Protein AF-A0A1Q8ZIG9-F1 (afdb_monomer)

Nearest PDB structures (foldseek):
  3i3l-assembly1_A  TM=3.322E-01  e=4.118E-01  Streptomyces venezuelae
  7ctq-assembly2_B  TM=2.465E-01  e=1.253E-01  Pseudomonas putida
  3oz2-assembly1_A  TM=2.526E-01  e=1.033E+00  Thermoplasma acidophilum
  6r0w-assembly1_G  TM=2.189E-01  e=8.518E+00  Thermus thermophilus HB8
  8gxu-assembly1_G  TM=1.895E-01  e=7.645E+00  Thermus thermophilus HB8

Foldseek 3Di:
DWKKKKWKKKKFWDQDDADCKAWAAEDDPQFGIWIWHDFAGRIIMIITIGTPQPDQVSVVVVCVVPVLLLQLLVCLVVVILIHDIDTAKMWIWDADPVRDTDTPDMDGDDDDDDDTDDDDDHDDDPSVVSNVSNHPDDDVLLSVLSNLLSVLSNDPQLLSSLLSLVVLLCVLQVNDQLSSQVLCCVVPVPFDWDWDDDPHDTDIHTPSRVLNVCCVPPDPPDDPVNSSVSSVVCSVVSSVSSSVSSVVSVVVVVVVVD

Secondary structure (DSSP, 8-state):
-EEEEEEEEEEEE-SS---S-EEEEEEETTEEEEEEEEEETTEEEEEEEEES-SSHHHHHHHHHHHHHHHHHHHHHHHT--EEEEEEEEEEEEEE-TTS-EEEEEEE-------------------HHHHHHHHHS---HHHHHHHHHHHHHHH-SSHHHHHHHHHHHHHHHTTS-HHHHHHHHHHH-TT--EEEEEETTEEEEEEHHHHHHHHHHSPPTT--HHHHHHHHHHHHHHHHHHHHHHHHHHHHHHHHT--

Solvent-accessible surface area (backbone atoms only — not comparable to full-atom values): 14398 Å² total; per-residue (Å²): 117,50,49,32,28,40,40,31,26,45,25,37,35,42,92,68,66,35,47,88,63,43,79,34,73,38,85,56,87,48,39,44,34,38,38,41,35,51,58,34,87,47,36,30,38,38,38,39,34,27,52,68,48,91,43,74,65,54,37,49,53,54,46,68,67,45,51,62,53,52,50,16,48,53,14,52,79,68,70,31,28,48,53,66,73,42,78,44,34,37,35,36,29,40,31,42,95,87,66,51,75,42,81,75,46,76,48,67,54,94,66,81,91,75,89,80,51,88,82,91,70,73,52,86,72,58,62,66,63,53,31,57,59,68,65,47,78,90,46,74,70,50,47,54,52,23,41,52,48,20,58,18,62,48,45,87,48,64,65,60,20,47,52,41,46,51,47,53,41,28,61,77,47,69,71,32,64,70,51,41,36,52,48,49,41,73,77,35,76,85,58,60,70,45,83,42,82,56,99,88,44,83,40,75,35,31,55,67,55,48,50,57,48,37,75,77,43,78,49,91,94,57,57,71,67,62,49,51,52,56,46,60,76,43,40,66,60,48,51,52,53,38,51,53,50,51,52,56,52,47,54,55,56,59,65,76,74,113

Radius of gyration: 22.15 Å; Cα contacts (8 Å, |Δi|>4): 409; chains: 1; bounding box: 57×33×66 Å

Structure (mmCIF, N/CA/C/O backbone):
data_AF-A0A1Q8ZIG9-F1
#
_entry.id   AF-A0A1Q8ZIG9-F1
#
loop_
_atom_site.group_PDB
_atom_site.id
_atom_site.type_symbol
_atom_site.label_atom_id
_atom_site.label_alt_id
_atom_site.label_comp_id
_atom_site.label_asym_id
_atom_site.label_entity_id
_atom_site.label_seq_id
_atom_site.pdbx_PDB_ins_code
_atom_site.Cartn_x
_atom_site.Cartn_y
_atom_site.Cartn_z
_atom_site.occupancy
_atom_site.B_iso_or_equiv
_atom_site.auth_seq_id
_atom_site.auth_comp_id
_atom_site.auth_asym_id
_atom_site.auth_atom_id
_atom_site.pdbx_PDB_model_num
ATOM 1 N N . MET A 1 1 ? 17.833 -8.406 -34.417 1.00 79.19 1 MET A N 1
ATOM 2 C CA . MET A 1 1 ? 18.110 -7.794 -33.097 1.00 79.19 1 MET A CA 1
ATOM 3 C C . MET A 1 1 ? 16.796 -7.293 -32.533 1.00 79.19 1 MET A C 1
ATOM 5 O O . MET A 1 1 ? 16.023 -6.718 -33.294 1.00 79.19 1 MET A O 1
ATOM 9 N N . LYS A 1 2 ? 16.510 -7.554 -31.257 1.00 90.50 2 LYS A N 1
ATOM 10 C CA . LYS A 1 2 ? 15.294 -7.052 -30.604 1.00 90.50 2 LYS A CA 1
ATOM 11 C C . LYS A 1 2 ? 15.617 -5.725 -29.921 1.00 90.50 2 LYS A C 1
ATOM 13 O O . LYS A 1 2 ? 16.626 -5.629 -29.233 1.00 90.50 2 LYS A O 1
ATOM 18 N N . LYS A 1 3 ? 14.790 -4.703 -30.132 1.00 93.06 3 LYS A N 1
ATOM 19 C CA . LYS A 1 3 ? 14.911 -3.414 -29.439 1.00 93.06 3 LYS A CA 1
ATOM 20 C C . LYS A 1 3 ? 14.130 -3.492 -28.127 1.00 93.06 3 LYS A C 1
ATOM 22 O O . LYS A 1 3 ? 12.955 -3.862 -28.156 1.00 93.06 3 LYS A O 1
ATOM 27 N N . GLN A 1 4 ? 14.761 -3.128 -27.019 1.00 94.94 4 GLN A N 1
ATOM 28 C CA . GLN A 1 4 ? 14.137 -3.030 -25.699 1.00 94.94 4 GLN A CA 1
ATOM 29 C C . GLN A 1 4 ? 14.433 -1.661 -25.077 1.00 94.94 4 GLN A C 1
ATOM 31 O O . GLN A 1 4 ? 15.348 -0.957 -25.507 1.00 94.94 4 GLN A O 1
ATOM 36 N N . ALA A 1 5 ? 13.646 -1.272 -24.079 1.00 95.19 5 ALA A N 1
ATOM 37 C CA . ALA A 1 5 ? 13.953 -0.156 -23.195 1.00 95.19 5 ALA A CA 1
ATOM 38 C C . ALA A 1 5 ? 14.108 -0.659 -21.764 1.00 95.19 5 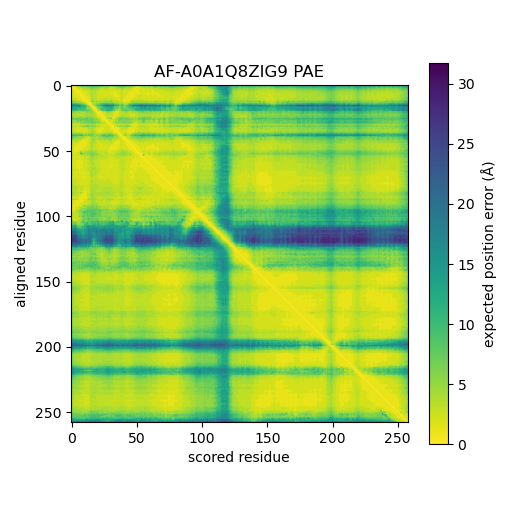ALA A C 1
ATOM 40 O O . ALA A 1 5 ? 13.272 -1.420 -21.279 1.00 95.19 5 ALA A O 1
ATOM 41 N N . HIS A 1 6 ? 15.142 -0.185 -21.082 1.00 94.56 6 HIS A N 1
ATOM 42 C CA . HIS A 1 6 ? 15.329 -0.336 -19.649 1.00 94.56 6 HIS A CA 1
ATOM 43 C C . HIS A 1 6 ? 14.977 0.984 -18.983 1.00 94.56 6 HIS A C 1
ATOM 45 O O . HIS A 1 6 ? 15.674 1.977 -19.162 1.00 94.56 6 HIS A O 1
ATOM 51 N N . VAL A 1 7 ? 13.867 1.001 -18.252 1.00 94.94 7 VAL A N 1
ATOM 52 C CA . VAL A 1 7 ? 13.409 2.181 -17.518 1.00 94.94 7 VAL A CA 1
ATOM 53 C C . VAL A 1 7 ? 13.753 1.984 -16.051 1.00 94.94 7 VAL A C 1
ATOM 55 O O . VAL A 1 7 ? 13.234 1.070 -15.409 1.00 94.94 7 VAL A O 1
ATOM 58 N N . TRP A 1 8 ? 14.634 2.825 -15.527 1.00 93.88 8 TRP A N 1
ATOM 59 C CA . TRP A 1 8 ? 15.141 2.724 -14.166 1.00 93.88 8 TRP A CA 1
ATOM 60 C C . TRP A 1 8 ? 14.441 3.706 -13.242 1.00 93.88 8 TRP A C 1
ATOM 62 O O . TRP A 1 8 ? 14.274 4.878 -13.574 1.00 93.88 8 TRP A O 1
ATOM 72 N N . TYR A 1 9 ? 14.077 3.230 -12.059 1.00 93.69 9 TYR A N 1
ATOM 73 C CA . TYR A 1 9 ? 13.497 4.023 -10.991 1.00 93.69 9 TYR A CA 1
ATOM 74 C C . TYR A 1 9 ? 14.288 3.841 -9.705 1.00 93.69 9 TYR A C 1
ATOM 76 O O . TYR A 1 9 ? 14.606 2.713 -9.340 1.00 93.69 9 TYR A O 1
ATOM 84 N N . GLN A 1 10 ? 14.497 4.922 -8.969 1.00 92.69 10 GLN A N 1
ATOM 85 C CA . GLN A 1 10 ? 14.882 4.888 -7.565 1.00 92.69 10 GLN A CA 1
ATOM 86 C C . GLN A 1 10 ? 13.612 4.966 -6.732 1.00 92.69 10 GLN A C 1
ATOM 88 O O . GLN A 1 10 ? 12.749 5.815 -6.954 1.00 92.69 10 GLN A O 1
ATOM 93 N N . VAL A 1 11 ? 13.460 4.047 -5.791 1.00 91.88 11 VAL A N 1
ATOM 94 C CA . VAL A 1 11 ? 12.267 3.928 -4.962 1.00 91.88 11 VAL A CA 1
ATOM 95 C C . VAL A 1 11 ? 12.682 4.012 -3.507 1.00 91.88 11 VAL A C 1
ATOM 97 O O . VAL A 1 11 ? 13.483 3.208 -3.042 1.00 91.88 11 VAL A O 1
ATOM 100 N N . GLU A 1 12 ? 12.127 4.976 -2.781 1.00 90.75 12 GLU A N 1
ATOM 101 C CA . GLU A 1 12 ? 12.305 5.069 -1.332 1.00 90.75 12 GLU A CA 1
ATOM 102 C C . GLU A 1 12 ? 11.786 3.794 -0.652 1.00 90.75 12 GLU A C 1
ATOM 104 O O . GLU A 1 12 ? 10.726 3.268 -1.010 1.00 90.75 12 GLU A O 1
ATOM 109 N N . LYS A 1 13 ? 12.484 3.316 0.375 1.00 89.00 13 LYS A N 1
ATOM 110 C CA . LYS A 1 13 ? 12.037 2.204 1.214 1.00 89.00 13 LYS A CA 1
ATOM 111 C C . LYS A 1 13 ? 12.378 2.417 2.687 1.00 89.00 13 LYS A C 1
ATOM 113 O O . LYS A 1 13 ? 13.325 3.114 3.034 1.00 89.00 13 LYS A O 1
ATOM 118 N N . GLY A 1 14 ? 11.605 1.788 3.566 1.00 85.62 14 GLY A N 1
ATOM 119 C CA . GLY A 1 14 ? 11.923 1.694 4.989 1.00 85.62 14 GLY A CA 1
ATOM 120 C C . GLY A 1 14 ? 13.123 0.783 5.273 1.00 85.62 14 GLY A C 1
ATOM 121 O O . GLY A 1 14 ? 13.642 0.106 4.390 1.00 85.62 14 GLY A O 1
ATOM 122 N N . GLU A 1 15 ? 13.538 0.746 6.539 1.00 77.81 15 GLU A N 1
ATOM 123 C CA . GLU A 1 15 ? 14.778 0.090 6.989 1.00 77.81 15 GLU A CA 1
ATOM 124 C C . GLU A 1 15 ? 14.799 -1.438 6.803 1.00 77.81 15 GLU A C 1
ATOM 126 O O . GLU A 1 15 ? 15.871 -2.020 6.666 1.00 77.81 15 GLU A O 1
ATOM 131 N N . ASN A 1 16 ? 13.631 -2.081 6.734 1.00 67.75 16 ASN A N 1
ATOM 132 C CA . ASN A 1 16 ? 13.469 -3.522 6.547 1.00 67.75 16 ASN A CA 1
ATOM 133 C C . ASN A 1 16 ? 12.392 -3.740 5.485 1.00 67.75 16 ASN A C 1
ATOM 135 O O . ASN A 1 16 ? 11.200 -3.652 5.789 1.00 67.75 16 ASN A O 1
ATOM 139 N N . PRO A 1 17 ? 12.809 -3.901 4.223 1.00 61.62 17 PRO A N 1
ATOM 140 C CA . PRO A 1 17 ? 13.590 -5.079 3.841 1.00 61.62 17 PRO A CA 1
ATOM 141 C C . PRO A 1 17 ? 14.847 -4.778 3.009 1.00 61.62 17 PRO A C 1
ATOM 143 O O . PRO A 1 17 ? 14.945 -3.742 2.340 1.00 61.62 17 PRO A O 1
ATOM 146 N N . ARG A 1 18 ? 15.773 -5.746 2.977 1.00 65.06 18 ARG A N 1
ATOM 147 C CA . ARG A 1 18 ? 16.804 -5.820 1.935 1.00 65.06 18 ARG A CA 1
ATOM 148 C C . ARG A 1 18 ? 16.652 -7.043 1.044 1.00 65.06 18 ARG A C 1
ATOM 150 O O . ARG A 1 18 ? 16.336 -8.122 1.544 1.00 65.06 18 ARG A O 1
ATOM 157 N N . PHE A 1 19 ? 16.904 -6.869 -0.253 1.00 69.44 19 PHE A N 1
ATOM 158 C CA . PHE A 1 19 ? 16.820 -7.908 -1.288 1.00 69.44 19 PHE A CA 1
ATOM 159 C C . PHE A 1 19 ? 18.137 -7.970 -2.058 1.00 69.4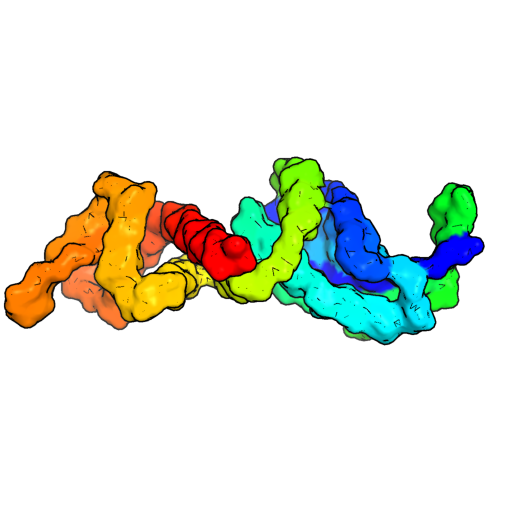4 19 PHE A C 1
ATOM 161 O O . PHE A 1 19 ? 18.638 -6.937 -2.465 1.00 69.44 19 PHE A O 1
ATOM 168 N N . SER A 1 20 ? 18.706 -9.151 -2.296 1.00 69.25 20 SER A N 1
ATOM 169 C CA . SER A 1 20 ? 19.971 -9.262 -3.043 1.00 69.25 20 SER A CA 1
ATOM 170 C C . SER A 1 20 ? 19.826 -8.764 -4.484 1.00 69.25 20 SER A C 1
ATOM 172 O O . SER A 1 20 ? 20.555 -7.888 -4.930 1.00 69.25 20 SER A O 1
ATOM 174 N N . GLN A 1 21 ? 18.859 -9.326 -5.195 1.00 81.50 21 GLN A N 1
ATOM 175 C CA . GLN A 1 21 ? 18.379 -8.925 -6.509 1.00 81.50 21 GLN A CA 1
ATOM 176 C C . GLN A 1 21 ? 17.183 -9.823 -6.799 1.00 81.50 21 GLN A C 1
ATOM 178 O O . GLN A 1 21 ? 17.217 -11.017 -6.495 1.00 81.50 21 GLN A O 1
ATOM 183 N N . MET A 1 22 ? 16.126 -9.276 -7.384 1.00 81.31 22 MET A N 1
ATOM 184 C CA . MET A 1 22 ? 14.951 -10.063 -7.734 1.00 81.31 22 MET A CA 1
ATOM 185 C C . MET A 1 22 ? 14.559 -9.808 -9.173 1.00 81.31 22 MET A C 1
ATOM 187 O O . MET A 1 22 ? 14.210 -8.686 -9.522 1.00 81.31 22 MET A O 1
ATOM 191 N N . HIS A 1 23 ? 14.617 -10.854 -9.992 1.00 85.69 23 HIS A N 1
ATOM 192 C CA . HIS A 1 23 ? 14.074 -10.856 -11.346 1.00 85.69 23 HIS A CA 1
ATOM 193 C C . HIS A 1 23 ? 12.648 -11.396 -11.292 1.00 85.69 23 HIS A C 1
ATOM 195 O O . HIS A 1 23 ? 12.391 -12.433 -10.679 1.00 85.69 23 HIS A O 1
ATOM 201 N N . ILE A 1 24 ? 11.718 -10.640 -11.863 1.00 84.88 24 ILE A N 1
ATOM 202 C CA . ILE A 1 24 ? 10.296 -10.938 -11.814 1.00 84.88 24 ILE A CA 1
ATOM 203 C C . ILE A 1 24 ? 9.764 -10.905 -13.245 1.00 84.88 24 ILE A C 1
ATOM 205 O O . ILE A 1 24 ? 9.530 -9.812 -13.775 1.00 84.88 24 ILE A O 1
ATOM 209 N N . PRO A 1 25 ? 9.535 -12.078 -13.856 1.00 84.56 25 PRO A N 1
ATOM 210 C CA . PRO A 1 25 ? 8.959 -12.147 -15.183 1.00 84.56 25 PRO A CA 1
ATOM 211 C C . PRO A 1 25 ? 7.484 -11.771 -15.159 1.00 84.56 25 PRO A C 1
ATOM 213 O O . PRO A 1 25 ? 6.667 -12.376 -14.451 1.00 84.56 25 PRO A O 1
ATOM 216 N N . ILE A 1 26 ? 7.140 -10.766 -15.960 1.00 84.25 26 ILE A N 1
ATOM 217 C CA . ILE A 1 26 ? 5.800 -10.193 -16.071 1.00 84.25 26 ILE A CA 1
ATOM 218 C C . ILE A 1 26 ? 5.411 -10.171 -17.549 1.00 84.25 26 ILE A C 1
ATOM 220 O O . ILE A 1 26 ? 6.233 -9.970 -18.413 1.00 84.25 26 ILE A O 1
ATOM 224 N N . GLN A 1 27 ? 4.150 -10.390 -17.898 1.00 83.19 27 GLN A N 1
ATOM 225 C CA . GLN A 1 27 ? 3.721 -10.228 -19.292 1.00 83.19 27 GLN A CA 1
ATOM 226 C C . GLN A 1 27 ? 2.481 -9.361 -19.314 1.00 83.19 27 GLN A C 1
ATOM 228 O O . GLN A 1 27 ? 1.354 -9.850 -19.239 1.00 83.19 27 GLN A O 1
ATOM 233 N N . ILE A 1 28 ? 2.701 -8.046 -19.312 1.00 83.44 28 ILE A N 1
ATOM 234 C CA . ILE A 1 28 ? 1.619 -7.063 -19.280 1.00 83.44 28 ILE A CA 1
ATOM 235 C C . ILE A 1 28 ? 1.859 -6.055 -20.395 1.00 83.44 28 ILE A C 1
ATOM 237 O O . ILE A 1 28 ? 2.605 -5.087 -20.244 1.00 83.44 28 ILE A O 1
ATOM 241 N N . ASN A 1 29 ? 1.187 -6.284 -21.524 1.00 87.00 29 ASN A N 1
ATOM 242 C CA . ASN A 1 29 ? 1.428 -5.567 -22.774 1.00 87.00 29 ASN A CA 1
ATOM 243 C C . ASN A 1 29 ? 2.915 -5.645 -23.155 1.00 87.00 29 ASN A C 1
ATOM 245 O O . ASN A 1 29 ? 3.445 -6.740 -23.294 1.00 87.00 29 ASN A O 1
ATOM 249 N N . SER A 1 30 ? 3.584 -4.502 -23.299 1.00 91.44 30 SER A N 1
ATOM 250 C CA . SER A 1 30 ? 5.004 -4.430 -23.647 1.00 91.44 30 SER A CA 1
ATOM 251 C C . SER A 1 30 ? 5.952 -4.554 -22.448 1.00 91.44 30 SER A C 1
ATOM 253 O O . SER A 1 30 ? 7.156 -4.576 -22.665 1.00 91.44 30 SER A O 1
ATOM 255 N N . LEU A 1 31 ? 5.461 -4.586 -21.202 1.00 91.94 31 LEU A N 1
ATOM 256 C CA . LEU A 1 31 ? 6.294 -4.761 -20.004 1.00 91.94 31 LEU A CA 1
ATOM 257 C C . LEU A 1 31 ? 6.551 -6.256 -19.767 1.00 91.94 31 LEU A C 1
ATOM 259 O O . LEU A 1 31 ? 5.605 -6.989 -19.463 1.00 91.94 31 LEU A O 1
ATOM 263 N N . GLU A 1 32 ? 7.812 -6.678 -19.896 1.00 90.69 32 GLU A N 1
ATOM 264 C CA . GLU A 1 32 ? 8.218 -8.092 -19.841 1.00 90.69 32 GLU A CA 1
ATOM 265 C C . GLU A 1 32 ? 8.911 -8.509 -18.546 1.00 90.69 32 GLU A C 1
ATOM 267 O O . GLU A 1 32 ? 8.789 -9.642 -18.097 1.00 90.69 32 GLU A O 1
ATOM 272 N N . ASP A 1 33 ? 9.652 -7.606 -17.921 1.00 91.00 33 ASP A N 1
ATOM 273 C CA . ASP A 1 33 ? 10.379 -7.951 -16.707 1.00 91.00 33 ASP A CA 1
ATOM 274 C C . ASP A 1 33 ? 10.455 -6.761 -15.772 1.00 91.00 33 ASP A C 1
ATOM 276 O O . ASP A 1 33 ? 10.492 -5.595 -16.184 1.00 91.00 33 ASP A O 1
ATOM 280 N N . ILE A 1 34 ? 10.531 -7.090 -14.487 1.00 91.38 34 ILE A N 1
ATOM 281 C CA . ILE A 1 34 ? 10.931 -6.158 -13.447 1.00 91.38 34 ILE A CA 1
ATOM 282 C C . ILE A 1 34 ? 12.113 -6.740 -12.701 1.00 91.38 34 ILE A C 1
ATOM 284 O O . ILE A 1 34 ? 12.078 -7.885 -12.256 1.00 91.38 34 ILE A O 1
ATOM 288 N N . ILE A 1 35 ? 13.149 -5.925 -12.535 1.00 89.81 35 ILE A N 1
ATOM 289 C CA . ILE A 1 35 ? 14.296 -6.256 -11.701 1.00 89.81 35 ILE A CA 1
ATOM 290 C C . ILE A 1 35 ? 14.324 -5.293 -10.526 1.00 89.81 35 ILE A C 1
ATOM 292 O O . ILE A 1 35 ? 14.349 -4.081 -10.721 1.00 89.81 35 ILE A O 1
ATOM 296 N N . LEU A 1 36 ? 14.313 -5.831 -9.313 1.00 89.38 36 LEU A N 1
ATOM 297 C CA . LEU A 1 36 ? 14.512 -5.069 -8.086 1.00 89.38 36 LEU A CA 1
ATOM 298 C C . LEU A 1 36 ? 15.949 -5.277 -7.616 1.00 89.38 36 LEU A C 1
ATOM 300 O O . LEU A 1 36 ? 16.375 -6.421 -7.452 1.00 89.38 36 LEU A O 1
ATOM 304 N N . LEU A 1 37 ? 16.675 -4.189 -7.389 1.00 86.31 37 LEU A N 1
ATOM 305 C CA . LEU A 1 37 ? 18.029 -4.190 -6.844 1.00 86.31 37 LEU A CA 1
ATOM 306 C C . LEU A 1 37 ? 18.027 -3.366 -5.560 1.00 86.31 37 LEU A C 1
ATOM 308 O O . LEU A 1 37 ? 17.585 -2.219 -5.558 1.00 86.31 37 LEU A O 1
ATOM 312 N N . ASP A 1 38 ? 18.511 -3.935 -4.463 1.00 82.00 38 ASP A N 1
ATOM 313 C CA . ASP A 1 38 ? 18.745 -3.159 -3.251 1.00 82.00 38 ASP A CA 1
ATOM 314 C C . ASP A 1 38 ? 20.162 -2.596 -3.282 1.00 82.00 38 ASP A C 1
ATOM 316 O O . ASP A 1 38 ? 21.127 -3.284 -2.948 1.00 82.00 38 ASP A O 1
ATOM 320 N N . ASP A 1 39 ? 20.281 -1.367 -3.768 1.00 70.69 39 ASP A N 1
ATOM 321 C CA . ASP A 1 39 ? 21.581 -0.743 -3.990 1.00 70.69 39 ASP A CA 1
ATOM 322 C C . ASP A 1 39 ? 22.091 -0.009 -2.739 1.00 70.69 39 ASP A C 1
ATOM 324 O O . ASP A 1 39 ? 23.290 -0.022 -2.459 1.00 70.69 39 ASP A O 1
ATOM 328 N N . GLN A 1 40 ? 21.194 0.609 -1.954 1.00 76.62 40 GLN A N 1
ATOM 329 C CA . GLN A 1 40 ? 21.572 1.532 -0.876 1.00 76.62 40 GLN A CA 1
ATOM 330 C C . GLN A 1 40 ? 20.594 1.510 0.317 1.00 76.62 40 GLN A C 1
ATOM 332 O O . GLN A 1 40 ? 19.403 1.227 0.166 1.00 76.62 40 GLN A O 1
ATOM 337 N N . PRO A 1 41 ? 21.038 1.860 1.540 1.00 82.25 41 PRO A N 1
ATOM 338 C CA . PRO A 1 41 ? 20.134 2.068 2.667 1.00 82.25 41 PRO A CA 1
ATOM 339 C C . PRO A 1 41 ? 19.036 3.091 2.335 1.00 82.25 41 PRO A C 1
ATOM 341 O O . PRO A 1 41 ? 19.314 4.192 1.878 1.00 82.25 41 PRO A O 1
ATOM 344 N N . GLY A 1 42 ? 17.776 2.729 2.582 1.00 85.94 42 GLY A N 1
ATOM 345 C CA . GLY A 1 42 ? 16.631 3.620 2.368 1.00 85.94 42 GLY A CA 1
ATOM 346 C C . GLY A 1 42 ? 16.131 3.727 0.923 1.00 85.94 42 GLY A C 1
ATOM 347 O O . GLY A 1 42 ? 15.072 4.315 0.709 1.00 85.94 42 GLY A O 1
ATOM 348 N N . PHE A 1 43 ? 16.808 3.117 -0.055 1.00 87.88 43 PHE A N 1
ATOM 349 C CA . PHE A 1 43 ? 16.383 3.130 -1.457 1.00 87.88 43 PHE A CA 1
ATOM 350 C C . PHE A 1 43 ? 16.522 1.759 -2.119 1.00 87.88 43 PHE A C 1
ATOM 352 O O . PHE A 1 43 ? 17.343 0.942 -1.733 1.00 87.88 43 PHE A O 1
ATOM 359 N N . MET A 1 44 ? 15.713 1.495 -3.136 1.00 89.94 44 MET A N 1
ATOM 360 C CA . MET A 1 44 ? 15.887 0.362 -4.043 1.00 89.94 44 MET A CA 1
ATOM 361 C C . MET A 1 44 ? 15.809 0.851 -5.486 1.00 89.94 44 MET A C 1
ATOM 363 O O . MET A 1 44 ? 15.043 1.766 -5.789 1.00 89.94 44 MET A O 1
ATOM 367 N N . LEU A 1 45 ? 16.565 0.227 -6.380 1.00 91.00 45 LEU A N 1
ATOM 368 C CA . LEU A 1 45 ? 16.426 0.433 -7.812 1.00 91.00 45 LEU A CA 1
ATOM 369 C C . LEU A 1 45 ? 15.414 -0.562 -8.374 1.00 91.00 45 LEU A C 1
ATOM 371 O O . LEU A 1 45 ? 15.415 -1.749 -8.046 1.00 91.00 45 LEU A O 1
ATOM 375 N N . LEU A 1 46 ? 14.545 -0.071 -9.244 1.00 93.12 46 LEU A N 1
ATOM 376 C CA . LEU A 1 46 ? 13.604 -0.864 -10.012 1.00 93.12 46 LEU A CA 1
ATOM 377 C C . LEU A 1 46 ? 13.898 -0.642 -11.491 1.00 93.12 46 LEU A C 1
ATOM 379 O O . LEU A 1 46 ? 13.773 0.473 -11.988 1.00 93.12 46 LEU A O 1
ATOM 383 N N . LYS A 1 47 ? 14.240 -1.710 -12.205 1.00 94.25 47 LYS A N 1
ATOM 384 C CA . LYS A 1 47 ? 14.375 -1.731 -13.663 1.00 94.25 47 LYS A CA 1
ATOM 385 C C . LYS A 1 47 ? 13.121 -2.343 -14.270 1.00 94.25 47 LYS A C 1
ATOM 387 O O . LYS A 1 47 ? 12.796 -3.485 -13.962 1.00 94.25 47 LYS A O 1
ATOM 392 N N . ALA A 1 48 ? 12.447 -1.619 -15.151 1.00 95.38 48 ALA A N 1
ATOM 393 C CA . ALA A 1 48 ? 11.371 -2.138 -15.986 1.00 95.38 48 ALA A CA 1
ATOM 394 C C . ALA A 1 48 ? 11.902 -2.407 -17.398 1.00 95.38 48 ALA A C 1
ATOM 396 O O . ALA A 1 48 ? 12.460 -1.502 -18.022 1.00 95.38 48 ALA A O 1
ATOM 397 N N . ILE A 1 49 ? 11.730 -3.629 -17.903 1.00 94.50 49 ILE A N 1
ATOM 398 C CA . ILE A 1 49 ? 12.138 -4.008 -19.262 1.00 94.50 49 ILE A CA 1
ATOM 399 C C . ILE A 1 49 ? 10.916 -3.973 -20.174 1.00 94.50 49 ILE A C 1
ATOM 401 O O . ILE A 1 49 ? 9.936 -4.685 -19.950 1.00 94.50 49 ILE A O 1
ATOM 405 N N . ILE A 1 50 ? 10.978 -3.125 -21.199 1.00 96.12 50 ILE A N 1
ATOM 406 C CA . ILE A 1 50 ? 9.889 -2.906 -22.148 1.00 96.12 50 ILE A CA 1
ATOM 407 C C . ILE A 1 50 ? 10.319 -3.356 -23.535 1.00 96.12 50 ILE A C 1
ATOM 409 O O . ILE A 1 50 ? 11.303 -2.854 -24.081 1.00 96.12 50 ILE A O 1
ATOM 413 N N . ASN A 1 51 ? 9.542 -4.252 -24.130 1.00 94.81 51 ASN A N 1
ATOM 414 C CA . ASN A 1 51 ? 9.796 -4.766 -25.464 1.00 94.81 51 ASN A CA 1
ATOM 415 C C . ASN A 1 51 ? 9.199 -3.901 -26.562 1.00 94.81 51 ASN A C 1
ATOM 417 O O . ASN A 1 51 ? 8.075 -3.410 -26.465 1.00 94.81 51 ASN A O 1
ATOM 421 N N . HIS A 1 52 ? 9.973 -3.771 -27.641 1.00 93.25 52 HIS A N 1
ATOM 422 C CA . HIS A 1 52 ? 9.596 -3.051 -28.852 1.00 93.25 52 HIS A CA 1
ATOM 423 C C . HIS A 1 52 ? 9.114 -1.606 -28.602 1.00 93.25 52 HIS A C 1
ATOM 425 O O . HIS A 1 52 ? 8.085 -1.208 -29.146 1.00 93.25 52 HIS A O 1
ATOM 431 N N . PRO A 1 53 ? 9.839 -0.787 -27.812 1.00 94.06 53 PRO A N 1
ATOM 432 C CA . PRO A 1 53 ? 9.447 0.597 -27.595 1.00 94.06 53 PRO A CA 1
ATOM 433 C C . PRO A 1 53 ? 9.641 1.418 -28.880 1.00 94.06 53 PRO A C 1
ATOM 435 O O . PRO A 1 53 ? 10.721 1.415 -29.493 1.00 94.06 53 PRO A O 1
ATOM 438 N N . GLU A 1 54 ? 8.610 2.173 -29.258 1.00 93.50 54 GLU A N 1
ATOM 439 C CA . GLU A 1 54 ? 8.673 3.130 -30.369 1.00 93.50 54 GLU A CA 1
ATOM 440 C C . GLU A 1 54 ? 9.747 4.194 -30.088 1.00 93.50 54 GLU A C 1
ATOM 442 O O . GLU A 1 54 ? 10.675 4.388 -30.879 1.00 93.50 54 GLU A O 1
ATOM 447 N N . SER A 1 55 ? 9.707 4.777 -28.887 1.00 93.75 55 SER A N 1
ATOM 448 C CA .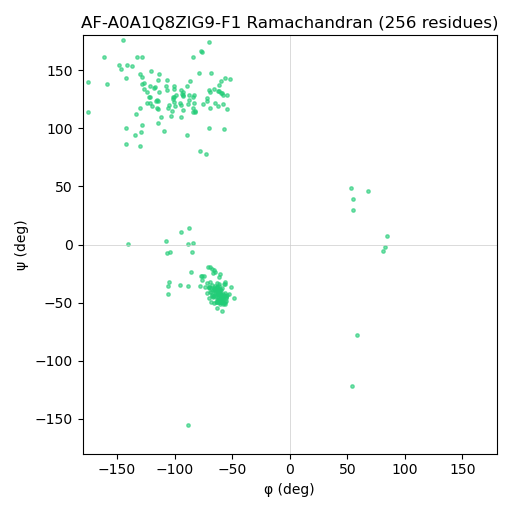 SER A 1 55 ? 10.659 5.770 -28.386 1.00 93.75 55 SER A CA 1
ATOM 449 C C . SER A 1 55 ? 10.919 5.617 -26.878 1.00 93.75 55 SER A C 1
ATOM 451 O O . SER A 1 55 ? 10.295 4.796 -26.201 1.00 93.75 55 SER A O 1
ATOM 453 N N . SER A 1 56 ? 11.836 6.429 -26.337 1.00 93.00 56 SER A N 1
ATOM 454 C CA . SER A 1 56 ? 12.080 6.512 -24.887 1.00 93.00 56 SER A CA 1
ATOM 455 C C . SER A 1 56 ? 10.856 7.019 -24.114 1.00 93.00 56 SER A C 1
ATOM 457 O O . SER A 1 56 ? 10.547 6.532 -23.031 1.00 93.00 56 SER A O 1
ATOM 459 N N . GLU A 1 57 ? 10.110 7.952 -24.701 1.00 94.38 57 GLU A N 1
ATOM 460 C CA . GLU A 1 57 ? 8.899 8.552 -24.147 1.00 94.38 57 GLU A CA 1
ATOM 461 C C . GLU A 1 57 ? 7.781 7.516 -24.063 1.00 94.38 57 GLU A C 1
ATOM 463 O O . GLU A 1 57 ? 7.111 7.416 -23.035 1.00 94.38 57 GLU A O 1
ATOM 468 N N . ALA A 1 58 ? 7.618 6.705 -25.114 1.00 94.81 58 ALA A N 1
ATOM 469 C CA . ALA A 1 58 ? 6.659 5.607 -25.129 1.00 94.81 58 ALA A CA 1
ATOM 470 C C . ALA A 1 58 ? 6.988 4.565 -24.045 1.00 94.81 58 ALA A C 1
ATOM 472 O O . ALA A 1 58 ? 6.098 4.135 -23.310 1.00 94.81 58 ALA A O 1
ATOM 473 N N . ALA A 1 59 ? 8.271 4.217 -23.885 1.00 95.31 59 ALA A N 1
ATOM 474 C CA . ALA A 1 59 ? 8.725 3.332 -22.813 1.00 95.31 59 ALA A CA 1
ATOM 475 C C . ALA A 1 59 ? 8.412 3.913 -21.421 1.00 95.31 59 ALA A C 1
ATOM 477 O O . ALA A 1 59 ? 7.792 3.242 -20.596 1.00 95.31 59 ALA A O 1
ATOM 478 N N . CYS A 1 60 ? 8.744 5.182 -21.173 1.00 94.94 60 CYS A N 1
ATOM 479 C CA . CYS A 1 60 ? 8.391 5.868 -19.928 1.00 94.9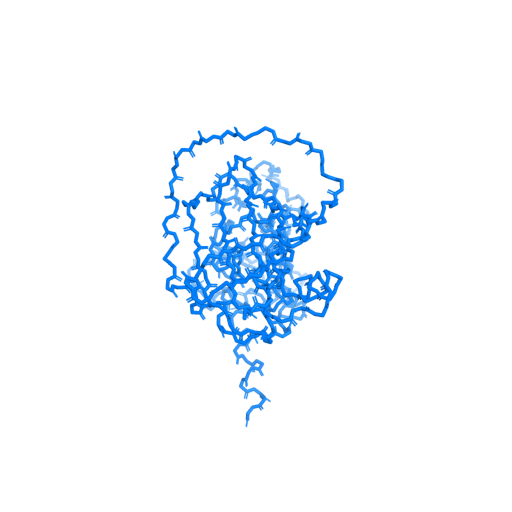4 60 CYS A CA 1
ATOM 480 C C . CYS A 1 60 ? 6.888 5.875 -19.660 1.00 94.94 60 CYS A C 1
ATOM 482 O O . CYS A 1 60 ? 6.470 5.642 -18.529 1.00 94.94 60 CYS A O 1
ATOM 484 N N . ALA A 1 61 ? 6.065 6.143 -20.676 1.00 95.69 61 ALA A N 1
ATOM 485 C CA . ALA A 1 61 ? 4.614 6.173 -20.529 1.00 95.69 61 ALA A CA 1
ATOM 486 C C . ALA A 1 61 ? 4.064 4.802 -20.105 1.00 95.69 61 ALA A C 1
ATOM 488 O O . ALA A 1 61 ? 3.226 4.720 -19.204 1.00 95.69 61 ALA A O 1
ATOM 489 N N . ILE A 1 62 ? 4.576 3.721 -20.702 1.00 95.12 62 ILE A N 1
ATOM 490 C CA . ILE A 1 62 ? 4.229 2.346 -20.324 1.00 95.12 62 ILE A CA 1
ATOM 491 C C . ILE A 1 62 ? 4.692 2.054 -18.892 1.00 95.12 62 ILE A C 1
ATOM 493 O O . ILE A 1 62 ? 3.889 1.599 -18.079 1.00 95.12 62 ILE A O 1
ATOM 497 N N . ALA A 1 63 ? 5.945 2.350 -18.544 1.00 95.38 63 ALA A N 1
ATOM 498 C CA . ALA A 1 63 ? 6.460 2.104 -17.198 1.00 95.38 63 ALA A CA 1
ATOM 499 C C . ALA A 1 63 ? 5.675 2.894 -16.133 1.00 95.38 63 ALA A C 1
ATOM 501 O O . ALA A 1 63 ? 5.151 2.305 -15.186 1.00 95.38 63 ALA A O 1
ATOM 502 N N . ASN A 1 64 ? 5.478 4.200 -16.329 1.00 95.00 64 ASN A N 1
ATOM 503 C CA . ASN A 1 64 ? 4.736 5.069 -15.408 1.00 95.00 64 ASN A CA 1
ATOM 504 C C . ASN A 1 64 ? 3.279 4.632 -15.212 1.00 95.00 64 ASN A C 1
ATOM 506 O O . ASN A 1 64 ? 2.695 4.899 -14.162 1.00 95.00 64 ASN A O 1
ATOM 510 N N . LYS A 1 65 ? 2.694 3.935 -16.192 1.00 94.25 65 LYS A N 1
ATOM 511 C CA . LYS A 1 65 ? 1.356 3.353 -16.072 1.00 94.25 65 LYS A CA 1
ATOM 512 C C . LYS A 1 65 ? 1.310 2.172 -15.097 1.00 94.25 65 LYS A C 1
ATOM 514 O O . LYS A 1 65 ? 0.314 2.025 -14.396 1.00 94.25 65 LYS A O 1
ATOM 519 N N . TYR A 1 66 ? 2.344 1.329 -15.054 1.00 93.69 66 TYR A N 1
ATOM 520 C CA . TYR A 1 66 ? 2.308 0.056 -14.319 1.00 93.69 66 TYR A CA 1
ATOM 521 C C . TYR A 1 66 ? 3.101 0.064 -13.010 1.00 93.69 66 TYR A C 1
ATOM 523 O O . TYR A 1 66 ? 2.658 -0.541 -12.030 1.00 93.69 66 TYR A O 1
ATOM 531 N N . ILE A 1 67 ? 4.239 0.761 -12.958 1.00 93.94 67 ILE A N 1
ATOM 532 C CA . ILE A 1 67 ? 5.134 0.761 -11.793 1.00 93.94 67 ILE A CA 1
ATOM 533 C C . ILE A 1 67 ? 4.432 1.162 -10.491 1.00 93.94 67 ILE A C 1
ATOM 535 O O . ILE A 1 67 ? 4.598 0.437 -9.507 1.00 93.94 67 ILE A O 1
ATOM 539 N N . PRO A 1 68 ? 3.587 2.212 -10.438 1.00 94.50 68 PRO A N 1
ATOM 540 C CA . PRO A 1 68 ? 2.869 2.542 -9.211 1.00 94.50 68 PRO A CA 1
ATOM 541 C C . PRO A 1 68 ? 2.055 1.365 -8.662 1.00 94.50 68 PRO A C 1
ATOM 543 O O . PRO A 1 68 ? 2.145 1.070 -7.471 1.00 94.50 68 PRO A O 1
ATOM 546 N N . SER A 1 69 ? 1.327 0.652 -9.525 1.00 93.81 69 SER A N 1
ATOM 547 C CA . SER A 1 69 ? 0.493 -0.486 -9.130 1.00 93.81 69 SER A CA 1
ATOM 548 C C . SER A 1 69 ? 1.306 -1.706 -8.702 1.00 93.81 69 SER A C 1
ATOM 550 O O . SER A 1 69 ? 0.928 -2.400 -7.758 1.00 93.81 69 SER A O 1
ATOM 552 N N . ILE A 1 70 ? 2.449 -1.960 -9.346 1.00 92.50 70 ILE A N 1
ATOM 553 C CA . ILE A 1 70 ? 3.395 -2.997 -8.910 1.00 92.50 70 ILE A CA 1
ATOM 554 C C . ILE A 1 70 ? 3.928 -2.686 -7.512 1.00 92.50 70 ILE A C 1
ATOM 556 O O . ILE A 1 70 ? 3.864 -3.542 -6.632 1.00 92.50 70 ILE A O 1
ATOM 560 N N . LEU A 1 71 ? 4.379 -1.454 -7.274 1.00 93.88 71 LEU A N 1
ATOM 561 C CA . LEU A 1 71 ? 4.886 -1.036 -5.968 1.00 93.88 71 LEU A CA 1
ATOM 562 C C . LEU A 1 71 ? 3.801 -1.094 -4.883 1.00 93.88 71 LEU A C 1
ATOM 564 O O . LEU A 1 71 ? 4.088 -1.498 -3.760 1.00 93.88 71 LEU A O 1
ATOM 568 N N . ASN A 1 72 ? 2.549 -0.756 -5.214 1.00 94.94 72 ASN A N 1
ATOM 569 C CA . ASN A 1 72 ? 1.411 -0.905 -4.300 1.00 94.94 72 ASN A CA 1
ATOM 570 C C . ASN A 1 72 ? 1.205 -2.368 -3.889 1.00 94.94 72 ASN A C 1
ATOM 572 O O . ASN A 1 72 ? 1.045 -2.656 -2.704 1.00 94.94 72 ASN A O 1
ATOM 576 N N . LYS A 1 73 ? 1.233 -3.293 -4.856 1.00 92.88 73 LYS A N 1
ATOM 577 C CA . LYS A 1 73 ? 1.106 -4.730 -4.589 1.00 92.88 73 LYS A CA 1
ATOM 578 C C . LYS A 1 73 ? 2.267 -5.240 -3.731 1.00 92.88 73 LYS A C 1
ATOM 580 O O . LYS A 1 73 ? 2.023 -5.891 -2.720 1.00 92.88 73 LYS A O 1
ATOM 585 N N . ILE A 1 74 ? 3.510 -4.918 -4.095 1.00 90.88 74 ILE A N 1
ATOM 586 C CA . ILE A 1 74 ? 4.697 -5.326 -3.328 1.00 90.88 74 ILE A CA 1
ATOM 587 C C . ILE A 1 74 ? 4.582 -4.836 -1.876 1.00 90.88 74 ILE A C 1
ATOM 589 O O . ILE A 1 74 ? 4.723 -5.633 -0.951 1.00 90.88 74 ILE A O 1
ATOM 593 N N . ALA A 1 75 ? 4.258 -3.556 -1.674 1.00 92.69 75 ALA A N 1
ATOM 594 C CA . ALA A 1 75 ? 4.089 -2.975 -0.344 1.00 92.69 75 ALA A CA 1
ATOM 595 C C . ALA A 1 75 ? 3.004 -3.689 0.474 1.00 92.69 75 ALA A C 1
ATOM 597 O O . ALA A 1 75 ? 3.225 -4.018 1.634 1.00 92.69 75 ALA A O 1
ATOM 598 N N . TYR A 1 76 ? 1.847 -3.961 -0.134 1.00 94.81 76 TYR A N 1
ATOM 599 C CA . TYR A 1 76 ? 0.709 -4.592 0.533 1.00 94.81 76 TYR A CA 1
ATOM 600 C C . TYR A 1 76 ? 0.983 -6.038 0.968 1.00 94.81 76 TYR A C 1
ATOM 602 O O . TYR A 1 76 ? 0.729 -6.415 2.112 1.00 94.81 76 TYR A O 1
ATOM 610 N N . PHE A 1 77 ? 1.491 -6.871 0.061 1.00 90.44 77 PHE A N 1
ATOM 611 C CA . PHE A 1 77 ? 1.625 -8.303 0.331 1.00 90.44 77 PHE A CA 1
ATOM 612 C C . PHE A 1 77 ? 2.799 -8.641 1.245 1.00 90.44 77 PHE A C 1
ATOM 614 O O . PHE A 1 77 ? 2.727 -9.636 1.962 1.00 90.44 77 PHE A O 1
ATOM 621 N N . TYR A 1 78 ? 3.843 -7.813 1.241 1.00 89.00 78 TYR A N 1
ATOM 622 C CA . TYR A 1 78 ? 5.046 -8.024 2.044 1.00 89.00 78 TYR A CA 1
ATOM 623 C C . TYR A 1 78 ? 5.170 -7.056 3.227 1.00 89.00 78 TYR A C 1
ATOM 625 O O . TYR A 1 78 ? 6.170 -7.106 3.932 1.00 89.00 78 TYR A O 1
ATOM 633 N N . ASP A 1 79 ? 4.181 -6.181 3.441 1.00 92.06 79 ASP A N 1
ATOM 634 C CA . ASP A 1 79 ? 4.174 -5.157 4.498 1.00 92.06 79 ASP A CA 1
ATOM 635 C C . ASP A 1 79 ? 5.405 -4.240 4.465 1.00 92.06 79 ASP A C 1
ATOM 637 O O . ASP A 1 79 ? 5.965 -3.840 5.488 1.00 92.06 79 ASP A O 1
ATOM 641 N N . LEU A 1 80 ? 5.820 -3.888 3.246 1.00 90.38 80 LEU A N 1
ATOM 642 C CA . LEU A 1 80 ? 7.020 -3.098 2.999 1.00 90.38 80 LEU A CA 1
ATOM 643 C C . LEU A 1 80 ? 6.674 -1.622 2.907 1.00 90.38 80 LEU A C 1
ATOM 645 O O . LEU A 1 80 ? 5.825 -1.206 2.116 1.00 90.38 80 LEU A O 1
ATOM 649 N N . ARG A 1 81 ? 7.406 -0.810 3.667 1.00 92.69 81 ARG A N 1
ATOM 650 C CA . ARG A 1 81 ? 7.310 0.650 3.626 1.00 92.69 81 ARG A CA 1
ATOM 651 C C . ARG A 1 81 ? 7.946 1.184 2.345 1.00 92.69 81 ARG A C 1
ATOM 653 O O . ARG A 1 81 ? 9.078 1.643 2.378 1.00 92.69 81 ARG A O 1
ATOM 660 N N . ILE A 1 82 ? 7.249 1.082 1.219 1.00 92.31 82 ILE A N 1
ATOM 661 C CA . ILE A 1 82 ? 7.724 1.572 -0.081 1.00 92.31 82 ILE A CA 1
ATOM 662 C C . ILE A 1 82 ? 7.216 2.996 -0.293 1.00 92.31 82 ILE A C 1
ATOM 664 O O . ILE A 1 82 ? 6.010 3.217 -0.421 1.00 92.31 82 ILE A O 1
ATOM 668 N N . GLY A 1 83 ? 8.141 3.948 -0.362 1.00 91.69 83 GLY A N 1
ATOM 669 C CA . GLY A 1 83 ? 7.871 5.356 -0.609 1.00 91.69 83 GLY A CA 1
ATOM 670 C 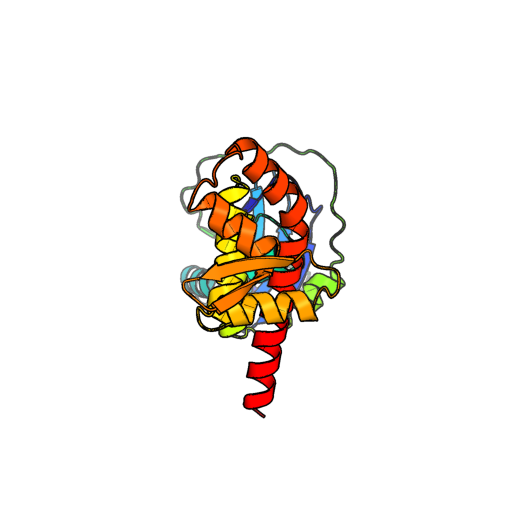C . GLY A 1 83 ? 7.833 5.723 -2.082 1.00 91.69 83 GLY A C 1
ATOM 671 O O . GLY A 1 83 ? 7.491 4.889 -2.917 1.00 91.69 83 GLY A O 1
ATOM 672 N N . LYS A 1 84 ? 8.088 6.987 -2.422 1.00 90.88 84 LYS A N 1
ATOM 673 C CA . LYS A 1 84 ? 7.910 7.456 -3.805 1.00 90.88 84 LYS A CA 1
ATOM 674 C C . LYS A 1 84 ? 8.942 6.818 -4.738 1.00 90.88 84 LYS A C 1
ATOM 676 O O . LYS A 1 84 ? 10.066 6.536 -4.340 1.00 90.88 84 LYS A O 1
ATOM 681 N N . SER A 1 85 ? 8.536 6.598 -5.987 1.00 93.50 85 SER A N 1
ATOM 682 C CA . SER A 1 85 ? 9.431 6.205 -7.075 1.00 93.50 85 SER A CA 1
ATOM 683 C C . SER A 1 85 ? 9.767 7.417 -7.933 1.00 93.50 85 SER A C 1
ATOM 685 O O . SER A 1 85 ? 8.858 8.148 -8.330 1.00 93.50 85 SER A O 1
ATOM 687 N N . GLN A 1 86 ? 11.039 7.590 -8.255 1.00 93.56 86 GLN A N 1
ATOM 688 C CA . GLN A 1 86 ? 11.560 8.643 -9.115 1.00 93.56 86 GLN A CA 1
ATOM 689 C C . GLN A 1 86 ? 12.215 7.996 -10.335 1.00 93.56 86 GLN A C 1
ATOM 691 O O . GLN A 1 86 ? 12.916 7.001 -10.193 1.00 93.56 86 GLN A O 1
ATOM 696 N N . LEU A 1 87 ? 11.935 8.511 -11.533 1.00 92.94 87 LEU A N 1
ATOM 697 C CA . LEU A 1 87 ? 12.557 8.027 -12.767 1.00 92.94 87 LEU A CA 1
ATOM 698 C C . LEU A 1 87 ? 14.024 8.476 -12.797 1.00 92.94 87 LEU A C 1
ATOM 700 O O . LEU A 1 87 ? 14.280 9.673 -12.695 1.00 92.94 87 LEU A O 1
ATOM 704 N N . CYS A 1 88 ? 14.952 7.538 -12.986 1.00 90.25 88 CYS A N 1
ATOM 705 C CA . CYS A 1 88 ? 16.394 7.797 -12.965 1.00 90.25 88 CYS A CA 1
ATOM 706 C C . CYS A 1 88 ? 17.040 7.789 -14.341 1.00 90.25 88 CYS A C 1
ATOM 708 O O . CYS A 1 88 ? 17.889 8.627 -14.616 1.00 90.25 88 CYS A O 1
ATOM 710 N N . SER A 1 89 ? 16.670 6.839 -15.197 1.00 91.62 89 SER A N 1
ATOM 711 C CA . SER A 1 89 ? 17.215 6.738 -16.550 1.00 91.62 89 SER A CA 1
ATOM 712 C C . SER A 1 89 ? 16.336 5.892 -17.457 1.00 91.62 89 SER A C 1
ATOM 714 O O . SER A 1 89 ? 15.474 5.125 -17.013 1.00 91.62 89 SER A O 1
ATOM 716 N N . VAL A 1 90 ? 16.540 6.075 -18.758 1.00 93.31 90 VAL A N 1
ATOM 717 C CA . VAL A 1 90 ? 15.919 5.276 -19.809 1.00 93.31 90 VAL A CA 1
ATOM 718 C C . VAL A 1 90 ? 16.990 4.893 -20.812 1.00 93.31 90 VAL A C 1
ATOM 720 O O . VAL A 1 90 ? 17.483 5.750 -21.547 1.00 93.31 90 VAL A O 1
ATOM 723 N N . ASP A 1 91 ? 17.303 3.606 -20.878 1.00 91.94 91 ASP A N 1
ATOM 724 C CA . ASP A 1 91 ? 18.259 3.069 -21.840 1.00 91.94 91 ASP A CA 1
ATOM 725 C C . ASP A 1 91 ? 17.510 2.335 -22.944 1.00 91.94 91 ASP A C 1
ATOM 727 O O . ASP A 1 91 ? 16.809 1.357 -22.692 1.00 91.94 91 ASP A O 1
ATOM 731 N N . ILE A 1 92 ? 17.664 2.775 -24.189 1.00 92.69 92 ILE A N 1
ATOM 732 C CA . ILE A 1 92 ? 17.246 1.982 -25.342 1.00 92.69 92 ILE A CA 1
ATOM 733 C C . ILE A 1 92 ? 18.378 1.019 -25.665 1.00 92.69 92 ILE A C 1
ATOM 735 O O . ILE A 1 92 ? 19.470 1.444 -26.042 1.00 92.69 92 ILE A O 1
ATOM 739 N N . VAL A 1 93 ? 18.105 -0.276 -25.568 1.00 92.06 93 VAL A N 1
ATOM 740 C CA . VAL A 1 93 ? 19.080 -1.330 -25.836 1.00 92.06 93 VAL A CA 1
ATOM 741 C C . VAL A 1 93 ? 18.686 -2.143 -27.063 1.00 92.06 93 VAL A C 1
ATOM 743 O O . VAL A 1 93 ? 17.511 -2.355 -27.369 1.00 92.06 93 VAL A O 1
ATOM 746 N N . SER A 1 94 ? 19.696 -2.604 -27.790 1.00 90.25 94 SER A N 1
ATOM 747 C CA . SER A 1 94 ? 19.548 -3.608 -28.834 1.00 90.25 94 SER A CA 1
ATOM 748 C C . SER A 1 94 ? 20.094 -4.928 -28.322 1.00 90.25 94 SER A C 1
ATOM 750 O O . SER A 1 94 ? 21.285 -5.025 -28.025 1.00 90.25 94 SER A O 1
ATOM 752 N N . VAL A 1 95 ? 19.229 -5.931 -28.229 1.00 89.75 95 VAL A N 1
ATOM 753 C CA . VAL A 1 95 ? 19.583 -7.274 -27.773 1.00 89.75 95 VAL A CA 1
ATOM 754 C C . VAL A 1 95 ? 19.872 -8.151 -28.984 1.00 89.75 95 VAL A C 1
ATOM 756 O O . VAL A 1 95 ? 19.053 -8.300 -29.909 1.00 89.75 95 VAL A O 1
ATOM 759 N N . ARG A 1 96 ? 21.090 -8.688 -29.011 1.00 90.00 96 ARG A N 1
ATOM 760 C CA . ARG A 1 96 ? 21.566 -9.636 -30.020 1.00 90.00 96 ARG A CA 1
ATOM 761 C C . ARG A 1 96 ? 21.014 -11.038 -29.752 1.00 90.00 96 ARG A C 1
ATOM 763 O O . ARG A 1 96 ? 20.459 -11.319 -28.696 1.00 90.00 96 ARG A O 1
ATOM 770 N N . SER A 1 97 ? 21.137 -11.928 -30.735 1.00 86.56 97 SER A N 1
ATOM 771 C CA . SER A 1 97 ? 20.687 -13.324 -30.613 1.00 86.56 97 SER A CA 1
ATOM 772 C C . SER A 1 97 ? 21.474 -14.131 -29.577 1.00 86.56 97 SER A C 1
ATOM 774 O O . SER A 1 97 ? 20.962 -15.128 -29.087 1.00 86.56 97 SER A O 1
ATOM 776 N N . ASP A 1 98 ? 22.692 -13.701 -29.243 1.00 87.31 98 ASP A N 1
ATOM 777 C CA . ASP A 1 98 ? 23.549 -14.274 -28.197 1.00 87.31 98 ASP A CA 1
ATOM 778 C C . ASP A 1 98 ? 23.234 -13.728 -26.788 1.00 87.31 98 ASP A C 1
ATOM 780 O O . ASP A 1 98 ? 23.906 -14.089 -25.825 1.00 87.31 98 ASP A O 1
ATOM 784 N N . GLY A 1 99 ? 22.230 -12.851 -26.660 1.00 84.88 99 GLY A N 1
ATOM 785 C CA . GLY A 1 99 ? 21.849 -12.210 -25.401 1.00 84.88 99 GLY A CA 1
ATOM 786 C C . GLY A 1 99 ? 22.686 -10.984 -25.029 1.00 84.88 99 GLY A C 1
ATOM 787 O O . GLY A 1 99 ? 22.382 -10.342 -24.028 1.00 84.88 99 GLY A O 1
ATOM 788 N N . GLN A 1 100 ? 23.700 -10.607 -25.817 1.00 84.50 100 GLN A N 1
ATOM 789 C CA . GLN A 1 100 ? 24.465 -9.392 -25.542 1.00 84.50 100 GLN A CA 1
ATOM 790 C C . GLN A 1 100 ? 23.624 -8.140 -25.804 1.00 84.50 100 G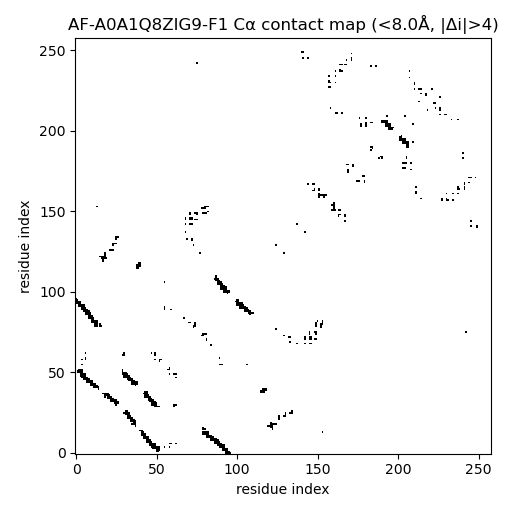LN A C 1
ATOM 792 O O . GLN A 1 100 ? 23.000 -7.981 -26.861 1.00 84.50 100 GLN A O 1
ATOM 797 N N . GLU A 1 101 ? 23.663 -7.217 -24.848 1.00 89.00 101 GLU A N 1
ATOM 798 C CA . GLU A 1 101 ? 22.997 -5.924 -24.931 1.00 89.00 101 GLU A CA 1
ATOM 799 C C . GLU A 1 101 ? 23.968 -4.859 -25.452 1.00 89.00 101 GLU A C 1
ATOM 801 O O . GLU A 1 101 ? 25.096 -4.726 -24.977 1.00 89.00 101 GLU A O 1
ATOM 806 N N . LYS A 1 102 ? 23.524 -4.064 -26.428 1.00 86.81 102 LYS A N 1
ATOM 807 C CA . LYS A 1 102 ? 24.210 -2.836 -26.844 1.00 86.81 102 LYS A CA 1
ATOM 808 C C . LYS A 1 102 ? 23.317 -1.643 -26.534 1.00 86.81 102 LYS A C 1
ATOM 810 O O . LYS A 1 102 ? 22.244 -1.523 -27.128 1.00 86.81 102 LYS A O 1
ATOM 815 N N . ILE A 1 103 ? 23.775 -0.751 -25.658 1.00 87.12 103 ILE A N 1
ATOM 816 C CA . ILE A 1 103 ? 23.104 0.528 -25.400 1.00 87.12 103 ILE A CA 1
ATOM 817 C C . ILE A 1 103 ? 23.163 1.365 -26.683 1.00 87.12 103 ILE A C 1
ATOM 819 O O . ILE A 1 103 ? 24.235 1.598 -27.242 1.00 87.12 103 ILE A O 1
ATOM 823 N N . LEU A 1 104 ? 21.995 1.753 -27.190 1.00 82.81 104 LEU A N 1
ATOM 824 C CA . LEU A 1 104 ? 21.845 2.595 -28.377 1.00 82.81 104 LEU A CA 1
ATOM 825 C C . LEU A 1 104 ? 21.688 4.067 -28.006 1.00 82.81 104 LEU A C 1
ATOM 827 O O . LEU A 1 104 ? 22.123 4.935 -28.756 1.00 82.81 104 LEU A O 1
ATOM 831 N N . ASN A 1 105 ? 21.014 4.335 -26.890 1.00 82.62 105 ASN A N 1
ATOM 832 C CA . ASN A 1 105 ? 20.733 5.675 -26.403 1.00 82.62 105 ASN A CA 1
ATOM 833 C C . ASN A 1 105 ? 20.445 5.613 -24.899 1.00 82.62 105 ASN A C 1
ATOM 835 O O . ASN A 1 105 ? 19.702 4.728 -24.474 1.00 82.62 105 ASN A O 1
ATOM 839 N N . THR A 1 106 ? 20.974 6.564 -24.137 1.00 85.56 106 THR A N 1
ATOM 840 C CA . THR A 1 106 ? 20.704 6.729 -22.706 1.00 85.56 106 THR A CA 1
ATOM 841 C C . THR A 1 106 ? 20.153 8.123 -22.480 1.00 85.56 106 THR A C 1
ATOM 843 O O . THR A 1 106 ? 20.759 9.121 -22.869 1.00 85.56 106 THR A O 1
ATOM 846 N N . ARG A 1 107 ? 18.997 8.193 -21.825 1.00 82.06 107 ARG A N 1
ATOM 847 C CA . ARG A 1 107 ? 18.415 9.442 -21.347 1.00 82.06 107 ARG A CA 1
ATOM 848 C C . ARG A 1 107 ? 18.449 9.447 -19.828 1.00 82.06 107 ARG A C 1
ATOM 850 O O . ARG A 1 107 ? 17.668 8.739 -19.198 1.00 82.06 107 ARG A O 1
ATOM 857 N N . ASN A 1 108 ? 19.300 10.294 -19.265 1.00 78.62 108 ASN A N 1
ATOM 858 C CA . ASN A 1 108 ? 19.334 10.563 -17.834 1.00 78.62 108 ASN A CA 1
ATOM 859 C C . ASN A 1 108 ? 18.469 11.800 -17.554 1.00 78.62 108 ASN A C 1
ATOM 861 O O . ASN A 1 108 ? 18.842 12.897 -17.977 1.00 78.62 108 ASN A O 1
ATOM 865 N N . PRO A 1 109 ? 17.299 11.689 -16.901 1.00 65.56 109 PRO A N 1
ATOM 866 C CA . PRO A 1 109 ? 16.798 12.805 -16.115 1.00 65.56 109 PRO A CA 1
ATOM 867 C C . PRO A 1 109 ? 17.905 13.252 -15.152 1.00 65.56 109 PRO A C 1
ATOM 869 O O . PRO A 1 109 ? 18.683 12.439 -14.667 1.00 65.56 109 PRO A O 1
ATOM 872 N N . THR A 1 110 ? 18.017 14.556 -14.930 1.00 53.34 110 THR A N 1
ATOM 873 C CA . THR A 1 110 ? 18.930 15.140 -13.943 1.00 53.34 110 THR A CA 1
ATOM 874 C C . THR A 1 110 ? 18.616 14.548 -12.570 1.00 53.34 110 THR A C 1
ATOM 876 O O . THR A 1 110 ? 17.645 14.959 -11.938 1.00 53.34 110 THR A O 1
ATOM 879 N N . VAL A 1 111 ? 19.392 13.554 -12.149 1.00 54.81 111 VAL A N 1
ATOM 880 C CA . VAL A 1 111 ? 19.372 13.004 -10.793 1.00 54.81 111 VAL A CA 1
ATOM 881 C C . VAL A 1 111 ? 20.645 13.491 -10.114 1.00 54.81 111 VAL A C 1
ATOM 883 O O . VAL A 1 111 ? 21.714 13.459 -10.721 1.00 54.81 111 VAL A O 1
ATOM 886 N N . GLU A 1 112 ? 20.515 14.004 -8.894 1.00 52.03 112 GLU A N 1
ATOM 887 C CA . GLU A 1 112 ? 21.655 14.363 -8.052 1.00 52.03 112 GLU A CA 1
ATOM 888 C C . GLU A 1 112 ? 22.425 13.089 -7.673 1.00 52.03 112 GLU A C 1
ATOM 890 O O . GLU A 1 112 ? 21.821 12.077 -7.312 1.00 52.03 112 GLU A O 1
ATOM 895 N N . ASP A 1 113 ? 23.753 13.124 -7.800 1.00 43.56 113 ASP A N 1
ATOM 896 C CA . ASP A 1 113 ? 24.623 11.988 -7.495 1.00 43.56 113 ASP A CA 1
ATOM 897 C C . ASP A 1 113 ? 24.433 11.534 -6.037 1.00 43.56 113 ASP A C 1
ATOM 899 O O . ASP A 1 113 ? 24.666 12.291 -5.092 1.00 43.56 113 ASP A O 1
ATOM 903 N N . HIS A 1 114 ? 24.035 10.275 -5.844 1.00 43.41 114 HIS A N 1
ATOM 904 C CA . HIS A 1 114 ? 23.943 9.644 -4.529 1.00 43.41 114 HIS A CA 1
ATOM 905 C C . HIS A 1 114 ? 24.958 8.499 -4.416 1.00 43.41 114 HIS A C 1
ATOM 907 O O . HIS A 1 114 ? 24.886 7.508 -5.146 1.00 43.41 114 HIS A O 1
ATOM 913 N N . GLU A 1 115 ? 25.909 8.639 -3.487 1.00 34.59 115 GLU A N 1
ATOM 914 C CA . GLU A 1 115 ? 26.952 7.648 -3.199 1.00 34.59 115 GLU A CA 1
ATOM 915 C C . GLU A 1 115 ? 26.376 6.313 -2.696 1.00 34.59 115 GLU A C 1
ATOM 917 O O . GLU A 1 115 ? 25.571 6.261 -1.766 1.00 34.59 115 GLU A O 1
ATOM 922 N N . SER A 1 116 ? 26.842 5.208 -3.282 1.00 33.88 116 SER A N 1
ATOM 923 C CA . SER A 1 116 ? 26.412 3.849 -2.941 1.00 33.88 116 SER A CA 1
ATOM 924 C C . SER A 1 116 ? 27.141 3.271 -1.728 1.00 33.88 116 SER A C 1
ATOM 926 O O . SER A 1 116 ? 28.370 3.200 -1.719 1.00 33.88 116 SER A O 1
ATOM 928 N N . ILE A 1 117 ? 26.393 2.754 -0.746 1.00 29.03 117 ILE A N 1
ATOM 929 C CA . ILE A 1 117 ? 26.925 2.002 0.404 1.00 29.03 117 ILE A CA 1
ATOM 930 C C . ILE A 1 117 ? 26.306 0.597 0.432 1.00 29.03 117 ILE A C 1
ATOM 932 O O . ILE A 1 117 ? 25.095 0.439 0.571 1.00 29.03 117 ILE A O 1
ATOM 936 N N . ARG A 1 118 ? 27.149 -0.443 0.387 1.00 29.58 118 ARG A N 1
ATOM 937 C CA . ARG A 1 118 ? 26.753 -1.857 0.530 1.00 29.58 118 ARG A CA 1
ATOM 938 C C . ARG A 1 118 ? 26.728 -2.294 1.992 1.00 29.58 118 ARG A C 1
ATOM 940 O O . ARG A 1 118 ? 27.767 -2.279 2.642 1.00 29.58 118 ARG A O 1
ATOM 947 N N . ILE A 1 119 ? 25.597 -2.812 2.481 1.00 30.88 119 ILE A N 1
ATOM 948 C CA . ILE A 1 119 ? 25.534 -3.588 3.735 1.00 30.88 119 ILE A CA 1
ATOM 949 C C . ILE A 1 119 ? 24.518 -4.739 3.576 1.00 30.88 119 ILE A C 1
ATOM 951 O O . ILE A 1 119 ? 23.457 -4.578 2.972 1.00 30.88 119 ILE A O 1
ATOM 955 N N . VAL A 1 120 ? 24.809 -5.899 4.169 1.00 30.52 120 VAL A N 1
ATOM 956 C CA . VAL A 1 120 ? 24.043 -7.155 4.062 1.00 30.52 120 VAL A CA 1
ATOM 957 C C . VAL A 1 120 ? 23.115 -7.355 5.268 1.00 30.52 120 VAL A C 1
ATOM 959 O O . VAL A 1 120 ? 23.573 -7.254 6.399 1.00 30.52 120 VAL A O 1
ATOM 962 N N . ASN A 1 121 ? 21.827 -7.631 5.016 1.00 34.88 121 ASN A N 1
ATOM 963 C CA . ASN A 1 121 ? 20.952 -8.501 5.828 1.00 34.88 121 ASN A CA 1
ATOM 964 C C . ASN A 1 121 ? 19.583 -8.646 5.145 1.00 34.88 121 ASN A C 1
ATOM 966 O O . ASN A 1 121 ? 18.865 -7.664 5.004 1.00 34.88 121 ASN A O 1
ATOM 970 N N . VAL A 1 122 ? 19.251 -9.857 4.688 1.00 46.00 122 VAL A N 1
ATOM 971 C CA . VAL A 1 122 ? 18.232 -10.126 3.656 1.00 46.00 122 VAL A CA 1
ATOM 972 C C . VAL A 1 122 ? 16.913 -10.599 4.267 1.00 46.00 122 VAL A C 1
ATOM 974 O O . VAL A 1 122 ? 16.879 -11.602 4.976 1.00 46.00 122 VAL A O 1
ATOM 977 N N . LEU A 1 123 ? 15.809 -9.935 3.918 1.00 52.88 123 LEU A N 1
ATOM 978 C CA . LEU A 1 123 ? 14.469 -10.509 4.058 1.00 52.88 123 LEU A CA 1
ATOM 979 C C . LEU A 1 123 ? 14.235 -11.393 2.829 1.00 52.88 123 LEU A C 1
ATOM 981 O O . LEU A 1 123 ? 14.209 -10.904 1.699 1.00 52.88 123 LEU A O 1
ATOM 985 N N . THR A 1 124 ? 14.113 -12.707 3.026 1.00 62.19 124 THR A N 1
ATOM 986 C CA . THR A 1 124 ? 13.982 -13.671 1.925 1.00 62.19 124 THR A CA 1
ATOM 987 C C . THR A 1 124 ? 12.557 -13.649 1.373 1.00 62.19 124 THR A C 1
ATOM 989 O O . THR A 1 124 ? 11.712 -14.480 1.705 1.00 62.19 124 THR A O 1
ATOM 992 N N . VAL A 1 125 ? 12.252 -12.671 0.523 1.00 67.50 125 VAL A N 1
ATOM 993 C CA . VAL A 1 125 ? 11.038 -12.733 -0.293 1.00 67.50 125 VAL A CA 1
ATOM 994 C C . VAL A 1 125 ? 11.226 -13.834 -1.330 1.00 67.50 125 VAL A C 1
ATOM 996 O O . VAL A 1 125 ? 12.134 -13.771 -2.151 1.00 67.50 125 VAL A O 1
ATOM 999 N N . SER A 1 126 ? 10.378 -14.864 -1.270 1.00 77.81 126 SER A N 1
ATOM 1000 C CA . SER A 1 126 ? 10.353 -15.928 -2.278 1.00 77.81 126 SER A CA 1
ATOM 1001 C C . SER A 1 126 ? 9.996 -15.324 -3.646 1.00 77.81 126 SER A C 1
ATOM 1003 O O . SER A 1 126 ? 8.892 -14.775 -3.777 1.00 77.81 126 SER A O 1
ATOM 1005 N N . PRO A 1 127 ? 10.881 -15.433 -4.658 1.00 73.62 127 PRO A N 1
ATOM 1006 C CA . PRO A 1 127 ? 10.620 -14.923 -6.004 1.00 73.62 127 PRO A CA 1
ATOM 1007 C C . PRO A 1 127 ? 9.344 -15.502 -6.625 1.00 73.62 127 PRO A C 1
ATOM 1009 O O . PRO A 1 127 ? 8.607 -14.785 -7.301 1.00 73.62 127 PRO A O 1
ATOM 1012 N N . ASP A 1 128 ? 9.023 -16.765 -6.331 1.00 81.00 128 ASP A N 1
ATOM 1013 C CA . ASP A 1 128 ? 7.839 -17.449 -6.866 1.00 81.00 128 ASP A CA 1
ATOM 1014 C C . ASP A 1 128 ? 6.537 -16.821 -6.369 1.00 81.00 128 ASP A C 1
ATOM 1016 O O . ASP A 1 128 ? 5.619 -16.568 -7.153 1.00 81.00 128 ASP A O 1
ATOM 1020 N N . LYS A 1 129 ? 6.466 -16.505 -5.068 1.00 81.12 129 LYS A N 1
ATOM 1021 C CA . LYS A 1 129 ? 5.293 -15.845 -4.478 1.00 81.12 129 LYS A CA 1
ATOM 1022 C C . LYS A 1 129 ? 5.083 -14.458 -5.077 1.00 81.12 129 LYS A C 1
ATOM 1024 O O . LYS A 1 129 ? 3.950 -14.108 -5.407 1.00 81.12 129 LYS A O 1
ATOM 1029 N N . LEU A 1 130 ? 6.161 -13.691 -5.256 1.00 79.56 130 LEU A N 1
ATOM 1030 C CA . LEU A 1 130 ? 6.062 -12.348 -5.823 1.00 79.56 130 LEU A CA 1
ATOM 1031 C C . LEU A 1 130 ? 5.674 -12.400 -7.304 1.00 79.56 130 LEU A C 1
ATOM 1033 O O . LEU A 1 130 ? 4.823 -11.634 -7.753 1.00 79.56 130 LEU A O 1
ATOM 1037 N N . THR A 1 131 ? 6.252 -13.341 -8.048 1.00 81.50 131 THR A N 1
ATOM 1038 C CA . THR A 1 131 ? 5.927 -13.568 -9.457 1.00 81.50 131 THR A CA 1
ATOM 1039 C C . THR A 1 131 ? 4.455 -13.938 -9.625 1.00 81.50 131 THR A C 1
ATOM 1041 O O . THR A 1 131 ? 3.763 -13.338 -10.446 1.00 81.50 131 THR A O 1
ATOM 1044 N N . ALA A 1 132 ? 3.937 -14.873 -8.822 1.00 85.50 132 ALA A N 1
ATOM 1045 C CA . ALA A 1 132 ? 2.525 -15.261 -8.859 1.00 85.50 132 ALA A CA 1
ATOM 1046 C C . ALA A 1 132 ? 1.592 -14.063 -8.606 1.00 85.50 132 ALA A C 1
ATOM 1048 O O . ALA A 1 132 ? 0.607 -13.861 -9.313 1.00 85.50 132 ALA A O 1
ATOM 1049 N N . LEU A 1 133 ? 1.949 -13.225 -7.639 1.00 83.25 133 LEU A N 1
ATOM 1050 C CA . LEU A 1 133 ? 1.216 -12.032 -7.226 1.00 83.25 133 LEU A CA 1
ATOM 1051 C C . LEU A 1 133 ? 1.222 -10.914 -8.280 1.00 83.25 133 LEU A C 1
ATOM 1053 O O . LEU A 1 133 ? 0.196 -10.264 -8.522 1.00 83.25 133 LEU A O 1
ATOM 1057 N N . LEU A 1 134 ? 2.357 -10.684 -8.942 1.00 82.62 134 LEU A N 1
ATOM 1058 C CA . LEU A 1 134 ? 2.453 -9.684 -10.007 1.00 82.62 134 LEU A CA 1
ATOM 1059 C C . LEU A 1 134 ? 1.774 -10.147 -11.299 1.00 82.62 134 LEU A C 1
ATOM 1061 O O . LEU A 1 134 ? 1.226 -9.305 -12.009 1.00 82.62 134 LEU A O 1
ATOM 1065 N N . LYS A 1 135 ? 1.690 -11.463 -11.535 1.00 83.44 135 LYS A N 1
ATOM 1066 C CA . LYS A 1 135 ? 0.894 -12.059 -12.620 1.00 83.44 135 LYS A CA 1
ATOM 1067 C C . LYS A 1 135 ? -0.619 -11.964 -12.403 1.00 83.44 135 LYS A C 1
ATOM 1069 O O . LYS A 1 135 ? -1.368 -12.074 -13.371 1.00 83.44 135 LYS A O 1
ATOM 1074 N N . MET A 1 136 ? -1.095 -11.739 -11.173 1.00 79.75 136 MET A N 1
ATOM 1075 C CA . MET A 1 136 ? -2.528 -11.527 -10.941 1.00 79.75 136 MET A CA 1
ATOM 1076 C C . MET A 1 136 ? -3.011 -10.280 -11.699 1.00 79.75 136 MET A C 1
ATOM 1078 O O . MET A 1 136 ? -2.341 -9.239 -11.643 1.00 79.75 136 MET A O 1
ATOM 1082 N N . PRO A 1 137 ? -4.188 -10.327 -12.348 1.00 80.44 137 PRO A N 1
ATOM 1083 C CA . PRO A 1 137 ? -4.694 -9.210 -13.135 1.00 80.44 137 PRO A CA 1
ATOM 1084 C C . PRO A 1 137 ? -4.790 -7.928 -12.300 1.00 80.44 137 PRO A C 1
ATOM 1086 O O . PRO A 1 137 ? -5.123 -7.947 -11.110 1.00 80.44 137 PRO A O 1
ATOM 1089 N N . PHE A 1 138 ? -4.491 -6.787 -12.923 1.00 78.94 138 PHE A N 1
ATOM 1090 C CA . PHE A 1 138 ? -4.662 -5.488 -12.280 1.00 78.94 138 PHE A CA 1
ATOM 1091 C C . PHE A 1 138 ? -6.151 -5.179 -12.123 1.00 78.94 138 PHE A C 1
ATOM 1093 O O . PHE A 1 138 ? -6.825 -4.752 -13.056 1.00 78.94 138 PHE A O 1
ATOM 1100 N N . HIS A 1 139 ? -6.670 -5.388 -10.917 1.00 81.69 139 HIS A N 1
ATOM 1101 C CA . HIS A 1 139 ? -8.035 -5.023 -10.573 1.00 81.69 139 HIS A CA 1
ATOM 1102 C C . HIS A 1 139 ? -8.073 -3.575 -10.067 1.00 81.69 139 HIS A C 1
ATOM 1104 O O . HIS A 1 139 ? -7.445 -3.262 -9.055 1.00 81.69 139 HIS A O 1
ATOM 1110 N N . ARG A 1 140 ? -8.838 -2.691 -10.726 1.00 84.81 140 ARG A N 1
ATOM 1111 C CA . ARG A 1 140 ? -8.905 -1.247 -10.398 1.00 84.81 140 ARG A CA 1
ATOM 1112 C C . ARG A 1 140 ? -9.215 -0.980 -8.921 1.00 84.81 140 ARG A C 1
ATOM 1114 O O . ARG A 1 140 ? -8.602 -0.115 -8.296 1.00 84.81 140 ARG A O 1
ATOM 1121 N N . LEU A 1 141 ? -10.156 -1.736 -8.351 1.00 86.50 141 LEU A N 1
ATOM 1122 C CA . LEU A 1 141 ? -10.498 -1.606 -6.933 1.00 86.50 141 LEU A CA 1
ATOM 1123 C C . LEU A 1 141 ? -9.372 -2.124 -6.029 1.00 86.50 141 LEU A C 1
ATOM 1125 O O . LEU A 1 141 ? -9.127 -1.543 -4.978 1.00 86.50 141 LEU A O 1
ATOM 1129 N N . GLY A 1 142 ? -8.684 -3.192 -6.447 1.00 89.88 142 GLY A N 1
ATOM 1130 C CA . GLY A 1 142 ? -7.552 -3.737 -5.701 1.00 89.88 142 GLY A CA 1
ATOM 1131 C C . GLY A 1 142 ? -6.415 -2.728 -5.629 1.00 89.88 142 GLY A C 1
ATOM 1132 O O . GLY A 1 142 ? -5.976 -2.388 -4.539 1.00 89.88 142 GLY A O 1
ATOM 1133 N N . ASP A 1 143 ? -6.033 -2.151 -6.770 1.00 92.06 143 ASP A N 1
ATOM 1134 C CA . ASP A 1 143 ? -4.980 -1.133 -6.833 1.00 92.06 143 ASP A CA 1
ATOM 1135 C C . ASP A 1 143 ? -5.290 0.098 -5.968 1.00 92.06 143 ASP A C 1
ATOM 1137 O O . ASP A 1 143 ? -4.409 0.617 -5.286 1.00 92.06 143 ASP A O 1
ATOM 1141 N N . THR A 1 144 ? -6.561 0.514 -5.916 1.00 95.81 144 THR A N 1
ATOM 1142 C CA . THR A 1 144 ? -6.994 1.621 -5.051 1.00 95.81 144 THR A CA 1
ATOM 1143 C C . THR A 1 144 ? -6.709 1.323 -3.577 1.00 95.81 144 THR A C 1
ATOM 1145 O O . THR A 1 144 ? -6.103 2.146 -2.891 1.00 95.81 144 THR A O 1
ATOM 1148 N N . TYR A 1 145 ? -7.099 0.144 -3.086 1.00 97.31 145 TYR A N 1
ATOM 1149 C CA . TYR A 1 145 ? -6.875 -0.225 -1.687 1.00 97.31 145 TYR A CA 1
ATOM 1150 C C . TYR A 1 145 ? -5.410 -0.549 -1.383 1.00 97.31 145 TYR A C 1
ATOM 1152 O O . TYR A 1 145 ? -4.918 -0.163 -0.326 1.00 97.31 145 TYR A O 1
ATOM 1160 N N . TYR A 1 146 ? -4.682 -1.181 -2.307 1.00 96.56 146 TYR A N 1
ATOM 1161 C CA . TYR A 1 146 ? -3.245 -1.423 -2.152 1.00 96.56 146 TYR A CA 1
ATOM 1162 C C . TYR A 1 146 ? -2.464 -0.109 -2.067 1.00 96.56 146 TYR A C 1
ATOM 1164 O O . TYR A 1 146 ? -1.574 0.025 -1.229 1.00 96.56 146 TYR A O 1
ATOM 1172 N N . LYS A 1 147 ? -2.837 0.896 -2.871 1.00 97.19 147 LYS A N 1
ATOM 1173 C CA . LYS A 1 147 ? -2.276 2.249 -2.786 1.00 97.19 147 LYS A CA 1
ATOM 1174 C C . LYS A 1 147 ? -2.529 2.881 -1.419 1.00 97.19 147 LYS A C 1
ATOM 1176 O O . LYS A 1 147 ? -1.602 3.406 -0.814 1.00 97.19 147 LYS A O 1
ATOM 1181 N N . GLN A 1 148 ? -3.771 2.846 -0.935 1.00 98.19 148 GLN A N 1
ATOM 1182 C CA . GLN A 1 148 ? -4.120 3.411 0.373 1.00 98.19 148 GLN A CA 1
ATOM 1183 C C . GLN A 1 148 ? -3.372 2.711 1.509 1.00 98.19 148 GLN A C 1
ATOM 1185 O O . GLN A 1 148 ? -2.843 3.376 2.395 1.00 98.19 148 GLN A O 1
ATOM 1190 N N . TYR A 1 149 ? -3.280 1.382 1.449 1.00 98.38 149 TYR A N 1
ATOM 1191 C CA . TYR A 1 149 ? -2.539 0.593 2.423 1.00 98.38 149 TYR A CA 1
ATOM 1192 C C . TYR A 1 149 ? -1.051 0.956 2.435 1.00 98.38 149 TYR A C 1
ATOM 1194 O O . TYR A 1 149 ? -0.500 1.231 3.496 1.00 98.38 149 TYR A O 1
ATOM 1202 N N . ARG A 1 150 ? -0.417 1.040 1.256 1.00 97.19 150 ARG A N 1
ATOM 1203 C CA . ARG A 1 150 ? 0.979 1.481 1.114 1.00 97.19 150 ARG A CA 1
ATOM 1204 C C . ARG A 1 150 ? 1.207 2.856 1.741 1.00 97.19 150 ARG A C 1
ATOM 1206 O O . ARG A 1 150 ? 2.174 3.026 2.475 1.00 97.19 150 ARG A O 1
ATOM 1213 N N . ILE A 1 151 ? 0.313 3.814 1.480 1.00 96.88 151 ILE A N 1
ATOM 1214 C CA . ILE A 1 151 ? 0.379 5.156 2.078 1.00 96.88 151 ILE A CA 1
ATOM 1215 C C . ILE A 1 151 ? 0.300 5.071 3.605 1.00 96.88 151 ILE A C 1
ATOM 1217 O O . ILE A 1 151 ? 1.082 5.733 4.282 1.00 96.88 151 ILE A O 1
ATOM 1221 N N . ALA A 1 152 ? -0.604 4.246 4.142 1.00 97.62 152 ALA A N 1
ATOM 1222 C CA . ALA A 1 152 ? -0.751 4.072 5.582 1.00 97.62 152 ALA A CA 1
ATOM 1223 C C . ALA A 1 152 ? 0.561 3.588 6.213 1.00 97.62 152 ALA A C 1
ATOM 1225 O O . ALA A 1 152 ? 1.123 4.283 7.058 1.00 97.62 152 ALA A O 1
ATOM 1226 N N . ILE A 1 153 ? 1.094 2.452 5.749 1.00 95.88 153 ILE A N 1
ATOM 1227 C CA . ILE A 1 153 ? 2.283 1.826 6.351 1.00 95.88 153 ILE A CA 1
ATOM 1228 C C . ILE A 1 153 ? 3.573 2.620 6.129 1.00 95.88 153 ILE A C 1
ATOM 1230 O O . ILE A 1 153 ? 4.538 2.416 6.862 1.00 95.88 153 ILE A O 1
ATOM 1234 N N . GLN A 1 154 ? 3.617 3.521 5.140 1.00 94.38 154 GLN A N 1
ATOM 1235 C CA . GLN A 1 154 ? 4.756 4.417 4.924 1.00 94.38 154 GLN A CA 1
ATOM 1236 C C . GLN A 1 154 ? 4.901 5.451 6.057 1.00 94.38 154 GLN A C 1
ATOM 1238 O O . GLN A 1 154 ? 5.990 5.995 6.251 1.00 94.38 154 GLN A O 1
ATOM 1243 N N . SER A 1 155 ? 3.836 5.720 6.820 1.00 93.88 155 SER A N 1
ATOM 1244 C CA . SER A 1 155 ? 3.890 6.647 7.949 1.00 93.88 155 SER A CA 1
ATOM 1245 C C . SER A 1 155 ? 4.914 6.199 8.998 1.00 93.88 155 SER A C 1
ATOM 1247 O O . SER A 1 155 ? 4.916 5.054 9.449 1.00 93.88 155 SER A O 1
ATOM 1249 N N . LYS A 1 156 ? 5.789 7.126 9.410 1.00 92.00 156 LYS A N 1
ATOM 1250 C CA . LYS A 1 156 ? 6.709 6.917 10.542 1.00 92.00 156 LYS A CA 1
ATOM 1251 C C . LYS A 1 156 ? 5.998 7.066 11.890 1.00 92.00 156 LYS A C 1
ATOM 1253 O O . LYS A 1 156 ? 6.426 6.459 12.864 1.00 92.00 156 LYS A O 1
ATOM 1258 N N . ASP A 1 157 ? 4.927 7.856 11.930 1.00 95.88 157 ASP A N 1
ATOM 1259 C CA . ASP A 1 157 ? 4.083 8.028 13.109 1.00 95.88 157 ASP A CA 1
ATOM 1260 C C . ASP A 1 157 ? 3.056 6.890 13.190 1.00 95.88 157 ASP A C 1
ATOM 1262 O O . ASP A 1 157 ? 2.248 6.696 12.272 1.00 95.88 157 ASP A O 1
ATOM 1266 N N . VAL A 1 158 ? 3.100 6.157 14.305 1.00 96.50 158 VAL A N 1
ATOM 1267 C CA . VAL A 1 158 ? 2.215 5.028 14.611 1.00 96.50 158 VAL A CA 1
ATOM 1268 C C . VAL A 1 158 ? 0.753 5.452 14.718 1.00 96.50 158 VAL A C 1
ATOM 1270 O O . VAL A 1 158 ? -0.125 4.694 14.309 1.00 96.50 158 VAL A O 1
ATOM 1273 N N . ILE A 1 159 ? 0.474 6.668 15.202 1.00 97.50 159 ILE A N 1
ATOM 1274 C CA . ILE A 1 159 ? -0.889 7.194 15.303 1.00 97.50 159 ILE A CA 1
ATOM 1275 C C . ILE A 1 159 ? -1.447 7.449 13.907 1.00 97.50 159 ILE A C 1
ATOM 1277 O O . ILE A 1 159 ? -2.544 6.991 13.585 1.00 97.50 159 ILE A O 1
ATOM 1281 N N . ALA A 1 160 ? -0.689 8.140 13.055 1.00 97.94 160 ALA A N 1
ATOM 1282 C CA . ALA A 1 160 ? -1.102 8.395 11.680 1.00 97.94 160 ALA A CA 1
ATOM 1283 C C . ALA A 1 160 ? -1.296 7.090 10.889 1.00 97.94 160 ALA A C 1
ATOM 1285 O O . ALA A 1 160 ? -2.315 6.934 10.214 1.00 97.94 160 ALA A O 1
ATOM 1286 N N . GLU A 1 161 ? -0.380 6.124 11.024 1.00 97.88 161 GLU A N 1
ATOM 1287 C CA . GLU A 1 161 ? -0.512 4.805 10.399 1.00 97.88 161 GLU A CA 1
ATOM 1288 C C . GLU A 1 161 ? -1.818 4.116 10.827 1.00 97.88 161 GLU A C 1
ATOM 1290 O O . GLU A 1 161 ? -2.618 3.688 9.990 1.00 97.88 161 GLU A O 1
ATOM 1295 N N . TYR A 1 162 ? -2.067 4.073 12.137 1.00 98.56 162 TYR A N 1
ATOM 1296 C CA . TYR A 1 162 ? -3.265 3.486 12.719 1.00 98.56 162 TYR A CA 1
ATOM 1297 C C . TYR A 1 162 ? -4.548 4.139 12.193 1.00 98.56 162 TYR A C 1
ATOM 1299 O O . TYR A 1 162 ? -5.490 3.455 11.782 1.00 98.56 162 TYR A O 1
ATOM 1307 N N . MET A 1 163 ? -4.580 5.473 12.164 1.00 98.44 163 MET A N 1
ATOM 1308 C CA . MET A 1 163 ? -5.729 6.241 11.689 1.00 98.44 163 MET A CA 1
ATOM 1309 C C . MET A 1 163 ? -5.993 6.011 10.198 1.00 98.44 163 MET A C 1
ATOM 1311 O O . MET A 1 163 ? -7.155 5.879 9.805 1.00 98.44 163 MET A O 1
ATOM 1315 N N . PHE A 1 164 ? -4.949 5.902 9.370 1.00 98.50 164 PHE A N 1
ATOM 1316 C CA . PHE A 1 164 ? -5.106 5.578 7.953 1.00 98.50 164 PHE A CA 1
ATOM 1317 C C . PHE A 1 164 ? -5.631 4.157 7.735 1.00 98.50 164 PHE A C 1
ATOM 1319 O O . PHE A 1 164 ? -6.578 3.982 6.968 1.00 98.50 164 PHE A O 1
ATOM 1326 N N . LEU A 1 165 ? -5.093 3.156 8.439 1.00 98.62 165 LEU A N 1
ATOM 1327 C CA . LEU A 1 165 ? -5.587 1.775 8.360 1.00 98.62 165 LEU A CA 1
ATOM 1328 C C . LEU A 1 165 ? -7.062 1.683 8.772 1.00 98.62 165 LEU A C 1
ATOM 1330 O O . LEU A 1 165 ? -7.884 1.098 8.065 1.00 98.62 165 LEU A O 1
ATOM 1334 N N . TYR A 1 166 ? -7.431 2.339 9.872 1.00 98.62 166 TYR A N 1
ATOM 1335 C CA . TYR A 1 166 ? -8.817 2.375 10.327 1.00 98.62 166 TYR A CA 1
ATOM 1336 C C . TYR A 1 166 ? -9.740 3.115 9.339 1.00 98.62 166 TYR A C 1
ATOM 1338 O O . TYR A 1 166 ? -10.885 2.712 9.127 1.00 98.62 166 TYR A O 1
ATOM 1346 N N . SER A 1 167 ? -9.248 4.170 8.682 1.00 98.44 167 SER A N 1
ATOM 1347 C CA . SER A 1 167 ? -9.979 4.874 7.620 1.00 98.44 167 SER A CA 1
ATOM 1348 C C . SER A 1 167 ? -10.282 3.962 6.422 1.00 98.44 167 SER A C 1
ATOM 1350 O O . SER A 1 167 ? -11.405 3.962 5.915 1.00 98.44 167 SER A O 1
ATOM 1352 N N . ILE A 1 168 ? -9.337 3.098 6.026 1.00 98.44 168 ILE A N 1
ATOM 1353 C CA . ILE A 1 168 ? -9.564 2.090 4.975 1.00 98.44 168 ILE A CA 1
ATOM 1354 C C . ILE A 1 168 ? -10.705 1.141 5.371 1.00 98.44 168 ILE A C 1
ATOM 1356 O O . ILE A 1 168 ? -11.587 0.859 4.553 1.00 98.44 168 ILE A O 1
ATOM 1360 N N . LEU A 1 169 ? -10.739 0.682 6.630 1.00 98.62 169 LEU A N 1
ATOM 1361 C CA . LEU A 1 169 ? -11.847 -0.135 7.136 1.00 98.62 169 LEU A CA 1
ATOM 1362 C C . LEU A 1 169 ? -13.182 0.612 7.024 1.00 98.62 169 LEU A C 1
ATOM 1364 O O . LEU A 1 169 ? -14.143 0.069 6.476 1.00 98.62 169 LEU A O 1
ATOM 1368 N N . LEU A 1 170 ? -13.253 1.864 7.484 1.00 98.38 170 LEU A N 1
ATOM 1369 C CA . LEU A 1 170 ? -14.466 2.679 7.364 1.00 98.38 170 LEU A CA 1
ATOM 1370 C C . LEU A 1 170 ? -14.939 2.777 5.909 1.00 98.38 170 LEU A C 1
ATOM 1372 O O . LEU A 1 170 ? -16.097 2.453 5.637 1.00 98.38 170 LEU A O 1
ATOM 1376 N N . GLN A 1 171 ? -14.044 3.089 4.969 1.00 97.94 171 GLN A N 1
ATOM 1377 C CA . GLN A 1 171 ? -14.376 3.178 3.547 1.00 97.94 171 GLN A CA 1
ATOM 1378 C C . GLN A 1 171 ? -14.942 1.855 3.000 1.00 97.94 171 GLN A C 1
ATOM 1380 O O . GLN A 1 171 ? -15.945 1.847 2.282 1.00 97.94 171 GLN A O 1
ATOM 1385 N N . ILE A 1 172 ? -14.339 0.710 3.345 1.00 97.94 172 ILE A N 1
ATOM 1386 C CA . ILE A 1 172 ? -14.816 -0.618 2.915 1.00 97.94 172 ILE A CA 1
ATOM 1387 C C . ILE A 1 172 ? -16.231 -0.898 3.437 1.00 97.94 172 ILE A C 1
ATOM 1389 O O . ILE A 1 172 ? -17.065 -1.463 2.715 1.00 97.94 172 ILE A O 1
ATOM 1393 N N . PHE A 1 173 ? -16.511 -0.481 4.673 1.00 97.75 173 PHE A N 1
ATOM 1394 C CA . PHE A 1 173 ? -17.780 -0.705 5.360 1.00 97.75 173 PHE A CA 1
ATOM 1395 C C . PHE A 1 173 ? -18.783 0.459 5.225 1.00 97.75 173 PHE A C 1
ATOM 1397 O O . PHE A 1 173 ? -19.844 0.428 5.859 1.00 97.75 173 PHE A O 1
ATOM 1404 N N . GLY A 1 174 ? -18.514 1.426 4.340 1.00 97.31 174 GLY A N 1
ATOM 1405 C CA . GLY A 1 174 ? -19.404 2.543 4.005 1.00 97.31 174 GLY A CA 1
ATOM 1406 C C . GLY A 1 174 ? -19.583 3.536 5.149 1.00 97.31 174 GLY A C 1
ATOM 1407 O O . GLY A 1 174 ? -20.722 3.858 5.487 1.00 97.31 174 GLY A O 1
ATOM 1408 N N . ASP A 1 175 ? -18.475 3.913 5.788 1.00 97.19 175 ASP A N 1
ATOM 1409 C CA . ASP A 1 175 ? -18.355 4.879 6.889 1.00 97.19 175 ASP A CA 1
ATOM 1410 C C . ASP A 1 175 ? -19.243 4.564 8.098 1.00 97.19 175 ASP A C 1
ATOM 1412 O O . ASP A 1 175 ? -19.689 5.430 8.851 1.00 97.19 175 ASP A O 1
ATOM 1416 N N . LYS A 1 176 ? -19.506 3.271 8.308 1.00 96.25 176 LYS A N 1
ATOM 1417 C CA . LYS A 1 176 ? -20.332 2.769 9.408 1.00 96.25 176 LYS A CA 1
ATOM 1418 C C . LYS A 1 176 ? -19.464 2.049 10.423 1.00 96.25 176 LYS A C 1
ATOM 1420 O O . LYS A 1 176 ? -19.223 0.851 10.288 1.00 96.25 176 LYS A O 1
ATOM 1425 N N . GLN A 1 177 ? -19.097 2.751 11.494 1.00 95.75 177 GLN A N 1
ATOM 1426 C CA . GLN A 1 177 ? -18.322 2.202 12.615 1.00 95.75 177 GLN A CA 1
ATOM 1427 C C . GLN A 1 177 ? -18.885 0.861 13.120 1.00 95.75 177 GLN A C 1
ATOM 1429 O O . GLN A 1 177 ? -18.162 -0.122 13.198 1.00 95.75 177 GLN A O 1
ATOM 1434 N N . LYS A 1 178 ? -20.210 0.761 13.305 1.00 95.44 178 LYS A N 1
ATOM 1435 C CA . LYS A 1 178 ? -20.878 -0.489 13.722 1.00 95.44 178 LYS A CA 1
ATOM 1436 C C . LYS A 1 178 ? -20.601 -1.683 12.808 1.00 95.44 178 LYS A C 1
ATOM 1438 O O . LYS A 1 178 ? -20.633 -2.822 13.260 1.00 95.44 178 LYS A O 1
ATOM 1443 N N . LYS A 1 179 ? -20.405 -1.453 11.507 1.00 97.31 179 LYS A N 1
ATOM 1444 C CA . LYS A 1 179 ? -20.066 -2.519 10.557 1.00 97.31 179 LYS A CA 1
ATOM 1445 C C . LYS A 1 179 ? -18.593 -2.913 10.667 1.00 97.31 179 LYS A C 1
ATOM 1447 O O . LYS A 1 179 ? -18.310 -4.100 10.555 1.00 97.31 179 LYS A O 1
ATOM 1452 N N . VAL A 1 180 ? -17.705 -1.951 10.927 1.00 98.06 180 VAL A N 1
ATOM 1453 C CA . VAL A 1 180 ? -16.289 -2.211 11.233 1.00 98.06 180 VAL A CA 1
ATOM 1454 C C . VAL A 1 180 ? -16.179 -3.064 12.498 1.00 98.06 180 VAL A C 1
ATOM 1456 O O . VAL A 1 180 ? -15.590 -4.136 12.445 1.00 98.06 180 VAL A O 1
ATOM 1459 N N . ASP A 1 181 ? -16.832 -2.666 13.594 1.00 97.94 181 ASP A N 1
ATOM 1460 C CA . ASP A 1 181 ? -16.816 -3.420 14.857 1.00 97.94 181 ASP A CA 1
ATOM 1461 C C . ASP A 1 181 ? -17.343 -4.853 14.686 1.00 97.94 181 ASP A C 1
ATOM 1463 O O . ASP A 1 181 ? -16.709 -5.805 15.138 1.00 97.94 181 ASP A O 1
ATOM 1467 N N . LYS A 1 182 ? -18.463 -5.031 13.967 1.00 97.44 182 LYS A N 1
ATOM 1468 C CA . LYS A 1 182 ? -19.002 -6.364 13.646 1.00 97.44 182 LYS A CA 1
ATOM 1469 C C . LYS A 1 182 ? -18.029 -7.209 12.825 1.00 97.44 182 LYS A C 1
ATOM 1471 O O . LYS A 1 182 ? -17.896 -8.402 13.081 1.00 97.44 182 LYS A O 1
ATOM 1476 N N . PHE A 1 183 ? -17.364 -6.611 11.835 1.00 98.19 183 PHE A N 1
ATOM 1477 C CA . PHE A 1 183 ? -16.346 -7.307 11.053 1.00 98.19 183 PHE A CA 1
ATOM 1478 C C . PHE A 1 183 ? -15.178 -7.749 11.938 1.00 98.19 183 PHE A C 1
ATOM 1480 O O . PHE A 1 183 ? -14.804 -8.918 11.897 1.00 98.19 183 PHE A O 1
ATOM 1487 N N . ILE A 1 184 ? -14.651 -6.852 12.773 1.00 98.44 184 ILE A N 1
ATOM 1488 C CA . ILE A 1 184 ? -13.534 -7.157 13.670 1.00 98.44 184 ILE A CA 1
ATOM 1489 C C . ILE A 1 184 ? -13.909 -8.294 14.627 1.00 98.44 184 ILE A C 1
ATOM 1491 O O . ILE A 1 184 ? -13.146 -9.244 14.738 1.00 98.44 184 ILE A O 1
ATOM 1495 N N . GLN A 1 185 ? -15.096 -8.260 15.240 1.00 97.81 185 GLN A N 1
ATOM 1496 C CA . GLN A 1 185 ? -15.580 -9.349 16.101 1.00 97.81 185 GLN A CA 1
ATOM 1497 C C . GLN A 1 185 ? -15.698 -10.681 15.350 1.00 97.81 185 GLN A C 1
ATOM 1499 O O . GLN A 1 185 ? -15.358 -11.726 15.890 1.00 97.81 185 GLN A O 1
ATOM 1504 N N . SER A 1 186 ? -16.139 -10.661 14.088 1.00 97.88 186 SER A N 1
ATOM 1505 C CA . SER A 1 186 ? -16.202 -11.886 13.280 1.00 97.88 186 SER A CA 1
ATOM 1506 C C . SER A 1 186 ? -14.820 -12.431 12.901 1.00 97.88 186 SER A C 1
ATOM 1508 O O . SER A 1 186 ? -14.649 -13.639 12.783 1.00 97.88 186 SER A O 1
ATOM 1510 N N . ALA A 1 187 ? -13.835 -11.550 12.705 1.00 97.62 187 ALA A N 1
ATOM 1511 C CA . ALA A 1 187 ? -12.476 -11.917 12.316 1.00 97.62 187 ALA A CA 1
ATOM 1512 C C . ALA A 1 187 ? -11.581 -12.272 13.518 1.00 97.62 187 ALA A C 1
ATOM 1514 O O . ALA A 1 187 ? -10.593 -12.987 13.348 1.00 97.62 187 ALA A O 1
ATOM 1515 N N . GLN A 1 188 ? -11.918 -11.763 14.705 1.00 97.62 188 GLN A N 1
ATOM 1516 C CA . GLN A 1 188 ? -11.236 -11.975 15.977 1.00 97.62 188 GLN A CA 1
ATOM 1517 C C . GLN A 1 188 ? -12.299 -12.084 17.093 1.00 97.62 188 GLN A C 1
ATOM 1519 O O . GLN A 1 188 ? -12.624 -11.073 17.719 1.00 97.62 188 GLN A O 1
ATOM 1524 N N . PRO A 1 189 ? -12.849 -13.289 17.349 1.00 96.69 189 PRO A N 1
ATOM 1525 C CA . PRO A 1 189 ? -13.917 -13.491 18.335 1.00 96.69 189 PRO A CA 1
ATOM 1526 C C . PRO A 1 189 ? -13.559 -13.028 19.753 1.00 96.69 189 PRO A C 1
ATOM 1528 O O . PRO A 1 189 ? -14.407 -12.479 20.450 1.00 96.69 189 PRO A O 1
ATOM 1531 N N . ASP A 1 190 ? -12.287 -13.156 20.139 1.00 97.06 190 ASP A N 1
ATOM 1532 C CA . ASP A 1 190 ? -11.780 -12.777 21.466 1.00 97.06 190 ASP A CA 1
ATOM 1533 C C . ASP A 1 190 ? -11.344 -11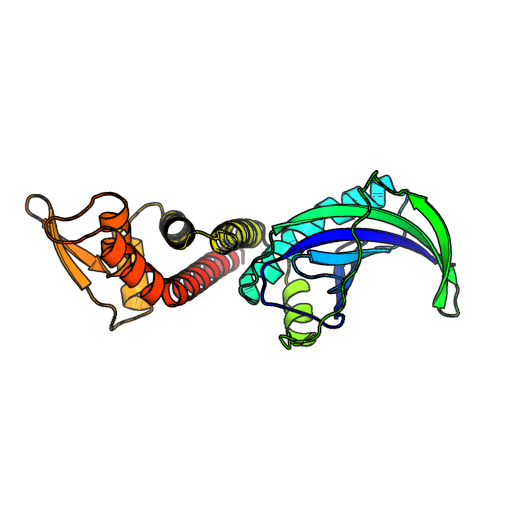.302 21.557 1.00 97.06 190 ASP A C 1
ATOM 1535 O O . ASP A 1 190 ? -10.620 -10.899 22.472 1.00 97.06 190 ASP A O 1
ATOM 1539 N N . VAL A 1 191 ? -11.718 -10.467 20.579 1.00 97.81 191 VAL A N 1
ATOM 1540 C CA . VAL A 1 191 ? -11.379 -9.042 20.610 1.00 97.81 191 VAL A CA 1
ATOM 1541 C C . VAL A 1 191 ? -12.010 -8.378 21.835 1.00 97.81 191 VAL A C 1
ATOM 1543 O O . VAL A 1 191 ? -13.203 -8.512 22.100 1.00 97.81 191 VAL A O 1
ATOM 1546 N N . LYS A 1 192 ? -11.219 -7.598 22.580 1.00 97.88 192 LYS A N 1
ATOM 1547 C CA . LYS A 1 192 ? -11.742 -6.809 23.702 1.00 97.88 192 LYS A CA 1
ATOM 1548 C C . LYS A 1 192 ? -12.818 -5.840 23.203 1.00 97.88 192 LYS A C 1
ATOM 1550 O O . LYS A 1 192 ? -12.588 -5.082 22.255 1.00 97.88 192 LYS A O 1
ATOM 1555 N N . THR A 1 193 ? -13.966 -5.832 23.876 1.00 97.19 193 THR A N 1
ATOM 1556 C CA . THR A 1 193 ? -15.094 -4.941 23.582 1.00 97.19 193 THR A CA 1
ATOM 1557 C C . THR A 1 193 ? -15.446 -4.068 24.775 1.00 97.19 193 THR A C 1
ATOM 1559 O O . THR A 1 193 ? -15.325 -4.493 25.921 1.00 97.19 193 THR A O 1
ATOM 1562 N N . PHE A 1 194 ? -15.954 -2.874 24.502 1.00 94.94 194 PHE A N 1
ATOM 1563 C CA . PHE A 1 194 ? -16.331 -1.888 25.501 1.00 94.94 194 PHE A CA 1
ATOM 1564 C C . PHE A 1 194 ? -17.756 -1.422 25.228 1.00 94.94 194 PHE A C 1
ATOM 1566 O O . PHE A 1 194 ? -18.140 -1.186 24.081 1.00 94.94 194 PHE A O 1
ATOM 1573 N N . LYS A 1 195 ? -18.549 -1.284 26.290 1.00 91.44 195 LYS A N 1
ATOM 1574 C CA . LYS A 1 195 ? -19.877 -0.683 26.201 1.00 91.44 195 LYS A CA 1
ATOM 1575 C C . LYS A 1 195 ? -19.745 0.831 26.273 1.00 91.44 195 LYS A C 1
ATOM 1577 O O . LYS A 1 195 ? -19.159 1.362 27.215 1.00 91.44 195 LYS A O 1
ATOM 1582 N N . LYS A 1 196 ? -20.327 1.524 25.303 1.00 83.56 196 LYS A N 1
ATOM 1583 C CA . LYS A 1 196 ? -20.462 2.977 25.298 1.00 83.56 196 LYS A CA 1
ATOM 1584 C C . LYS A 1 196 ? -21.940 3.333 25.348 1.00 83.56 196 LYS A C 1
ATOM 1586 O O . LYS A 1 196 ? -22.712 2.928 24.481 1.00 83.56 196 LYS A O 1
ATOM 1591 N N . LEU A 1 197 ? -22.329 4.117 26.349 1.00 78.69 197 LEU A N 1
ATOM 1592 C CA . LEU A 1 197 ? -23.682 4.653 26.430 1.00 78.69 197 LEU A CA 1
ATOM 1593 C C . LEU A 1 197 ? -23.767 5.905 25.550 1.00 78.69 197 LEU A C 1
ATOM 1595 O O . LEU A 1 197 ? -23.098 6.903 25.815 1.00 78.69 197 LEU A O 1
ATOM 1599 N N . ILE A 1 198 ? -24.570 5.859 24.485 1.00 77.12 198 ILE A N 1
ATOM 1600 C CA . ILE A 1 198 ? -24.852 7.030 23.646 1.00 77.12 198 ILE A CA 1
ATOM 1601 C C . ILE A 1 198 ? -26.333 7.365 23.785 1.00 77.12 198 ILE A C 1
ATOM 1603 O O . ILE A 1 198 ? -27.197 6.694 23.214 1.00 77.12 198 ILE A O 1
ATOM 1607 N N . ARG A 1 199 ? -26.615 8.434 24.542 1.00 78.25 199 ARG A N 1
ATOM 1608 C CA . ARG A 1 199 ? -27.959 8.889 24.945 1.00 78.25 199 ARG A CA 1
ATOM 1609 C C . ARG A 1 199 ? -28.737 7.828 25.736 1.00 78.25 199 ARG A C 1
ATOM 1611 O O . ARG A 1 199 ? -28.823 7.930 26.948 1.00 78.25 199 ARG A O 1
ATOM 1618 N N . ILE A 1 200 ? -29.291 6.835 25.037 1.00 72.94 200 ILE A N 1
ATOM 1619 C CA . ILE A 1 200 ? -30.185 5.784 25.565 1.00 72.94 200 ILE A CA 1
ATOM 1620 C C . ILE A 1 200 ? -29.892 4.407 24.940 1.00 72.94 200 ILE A C 1
ATOM 1622 O O . ILE A 1 200 ? -30.586 3.434 25.214 1.00 72.94 200 ILE A O 1
ATOM 1626 N N . ARG A 1 201 ? -28.906 4.314 24.039 1.00 74.38 201 ARG A N 1
ATOM 1627 C CA . ARG A 1 201 ? -28.536 3.065 23.366 1.00 74.38 201 ARG A CA 1
ATOM 1628 C C . ARG A 1 201 ? -27.142 2.651 23.812 1.00 74.38 201 ARG A C 1
ATOM 1630 O O . ARG A 1 201 ? -26.220 3.468 23.796 1.00 74.38 201 ARG A O 1
ATOM 1637 N N . GLU A 1 202 ? -27.003 1.385 24.190 1.00 82.12 202 GLU A N 1
ATOM 1638 C CA . GLU A 1 202 ? -25.695 0.759 24.349 1.00 82.12 202 GLU A CA 1
ATOM 1639 C C . GLU A 1 202 ? -25.129 0.465 22.959 1.00 82.12 202 GLU A C 1
ATOM 1641 O O . GLU A 1 202 ? -25.734 -0.250 22.155 1.00 82.12 202 GLU A O 1
ATOM 1646 N N . GLU A 1 203 ? -23.970 1.040 22.663 1.00 87.56 203 GLU A N 1
ATOM 1647 C CA . GLU A 1 203 ? -23.172 0.657 21.507 1.00 87.56 203 GLU A CA 1
ATOM 1648 C C . GLU A 1 203 ? -21.945 -0.114 21.985 1.00 87.56 203 GLU A C 1
ATOM 1650 O O . GLU A 1 203 ? -21.309 0.254 22.974 1.00 87.56 203 GLU A O 1
ATOM 1655 N N . ILE A 1 204 ? -21.632 -1.208 21.294 1.00 92.25 204 ILE A N 1
ATOM 1656 C CA . ILE A 1 204 ? -20.438 -2.007 21.555 1.00 92.25 204 ILE A CA 1
ATOM 1657 C C . ILE A 1 204 ? -19.354 -1.518 20.601 1.00 92.25 204 ILE A C 1
ATOM 1659 O O . ILE A 1 204 ? -19.538 -1.585 19.386 1.00 92.25 204 ILE A O 1
ATOM 1663 N N . GLU A 1 205 ? -18.242 -1.038 21.151 1.00 95.38 205 GLU A N 1
ATOM 1664 C CA . GLU A 1 205 ? -17.032 -0.709 20.397 1.00 95.38 205 GLU A CA 1
ATOM 1665 C C . GLU A 1 205 ? -15.949 -1.763 20.662 1.00 95.38 205 GLU A C 1
ATOM 1667 O O . GLU A 1 205 ? -15.806 -2.261 21.779 1.00 95.38 205 GLU A O 1
ATOM 1672 N N . THR A 1 206 ? -15.181 -2.129 19.640 1.00 98.00 206 THR A N 1
ATOM 1673 C CA . THR A 1 206 ? -13.967 -2.940 19.818 1.00 98.00 206 THR A CA 1
ATOM 1674 C C . THR A 1 206 ? -12.821 -2.088 20.364 1.00 98.00 206 THR A C 1
ATOM 1676 O O . THR A 1 206 ? -12.872 -0.855 20.316 1.00 98.00 206 THR A O 1
ATOM 1679 N N . ILE A 1 207 ? -11.752 -2.729 20.849 1.00 97.88 207 ILE A N 1
ATOM 1680 C CA . ILE A 1 207 ? -10.525 -2.025 21.255 1.00 97.88 207 ILE A CA 1
ATOM 1681 C C . ILE A 1 207 ? -10.012 -1.086 20.163 1.00 97.88 207 ILE A C 1
ATOM 1683 O O . ILE A 1 207 ? -9.586 0.023 20.473 1.00 97.88 207 ILE A O 1
ATOM 1687 N N . TYR A 1 208 ? -10.136 -1.467 18.889 1.00 98.38 208 TYR A N 1
ATOM 1688 C CA . TYR A 1 208 ? -9.619 -0.643 17.805 1.00 98.38 208 TYR A CA 1
ATOM 1689 C C . TYR A 1 208 ? -10.392 0.672 17.651 1.00 98.38 208 TYR A C 1
ATOM 1691 O O . TYR A 1 208 ? -9.832 1.764 17.563 1.00 98.38 208 TYR A O 1
ATOM 1699 N N . THR A 1 209 ? -11.714 0.570 17.707 1.00 97.44 209 THR A N 1
ATOM 1700 C CA . THR A 1 209 ? -12.623 1.714 17.674 1.00 97.44 209 THR A CA 1
ATOM 1701 C C . THR A 1 209 ? -12.457 2.614 18.895 1.00 97.44 209 THR A C 1
ATOM 1703 O O . THR A 1 209 ? -12.452 3.842 18.769 1.00 97.44 209 THR A O 1
ATOM 1706 N N . LYS A 1 210 ? -12.277 2.014 20.078 1.00 96.25 210 LYS A N 1
ATOM 1707 C CA . LYS A 1 210 ? -11.974 2.738 21.317 1.00 96.25 210 LYS A CA 1
ATOM 1708 C C . LYS A 1 210 ? -10.701 3.567 21.165 1.00 96.25 210 LYS A C 1
ATOM 1710 O O . LYS A 1 210 ? -10.756 4.765 21.429 1.00 96.25 210 LYS A O 1
ATOM 1715 N N . LEU A 1 211 ? -9.606 2.960 20.700 1.00 97.00 211 LEU A N 1
ATOM 1716 C CA . LEU A 1 211 ? -8.318 3.635 20.511 1.00 97.00 211 LEU A CA 1
ATOM 1717 C C . LEU A 1 211 ? -8.412 4.761 19.480 1.00 97.00 211 LEU A C 1
ATOM 1719 O O . LEU A 1 211 ? -7.995 5.880 19.764 1.00 97.00 211 LEU A O 1
ATOM 1723 N N . ARG A 1 212 ? -9.070 4.527 18.336 1.00 96.94 212 ARG A N 1
ATOM 1724 C CA . ARG A 1 212 ? -9.358 5.582 17.348 1.00 96.94 212 ARG A CA 1
ATOM 1725 C C . ARG A 1 212 ? -10.092 6.770 17.974 1.00 96.94 212 ARG A C 1
ATOM 1727 O O . ARG A 1 212 ? -9.793 7.924 17.675 1.00 96.94 212 ARG A O 1
ATOM 1734 N N . ASN A 1 213 ? -11.081 6.498 18.824 1.00 95.00 213 ASN A N 1
ATOM 1735 C CA . ASN A 1 213 ? -11.849 7.539 19.501 1.00 95.00 213 ASN A CA 1
ATOM 1736 C C . ASN A 1 213 ? -11.039 8.249 20.596 1.00 95.00 213 ASN A C 1
ATOM 1738 O O . ASN A 1 213 ? -11.255 9.436 20.798 1.00 95.00 213 ASN A O 1
ATOM 1742 N N . GLU A 1 214 ? -10.127 7.554 21.279 1.00 94.81 214 GLU A N 1
ATOM 1743 C CA . GLU A 1 214 ? -9.210 8.131 22.275 1.00 94.81 214 GLU A CA 1
ATOM 1744 C C . GLU A 1 214 ? -8.166 9.053 21.637 1.00 94.81 214 GLU A C 1
ATOM 1746 O O . GLU A 1 214 ? -7.891 10.116 22.187 1.00 94.81 214 GLU A O 1
ATOM 1751 N N . ILE A 1 215 ? -7.659 8.704 20.449 1.00 94.56 215 ILE A N 1
ATOM 1752 C CA . ILE A 1 215 ? -6.783 9.579 19.652 1.00 94.56 215 ILE A CA 1
ATOM 1753 C C . ILE A 1 215 ? -7.508 10.887 19.301 1.00 94.56 215 ILE A C 1
ATOM 1755 O O . ILE A 1 215 ? -6.934 11.966 19.410 1.00 94.56 215 ILE A O 1
ATOM 1759 N N . ALA A 1 216 ? -8.774 10.801 18.876 1.00 90.38 216 ALA A N 1
ATOM 1760 C CA . ALA A 1 216 ? -9.562 11.974 18.492 1.00 90.38 216 ALA A CA 1
ATOM 1761 C C . ALA A 1 216 ? -10.069 12.789 19.697 1.00 90.38 216 ALA A C 1
ATOM 1763 O O . ALA A 1 216 ? -10.272 13.999 19.596 1.00 90.38 216 ALA A O 1
ATOM 1764 N N . HIS A 1 217 ? -10.312 12.123 20.826 1.0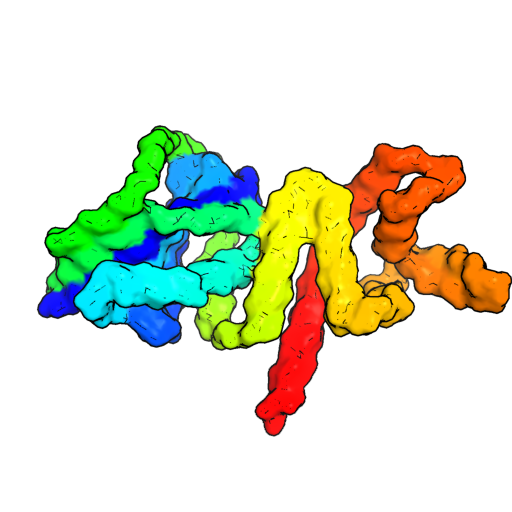0 88.00 217 HIS A N 1
ATOM 1765 C CA . HIS A 1 217 ? -10.869 12.706 22.039 1.00 88.00 217 HIS A CA 1
ATOM 1766 C C . HIS A 1 217 ? -10.189 12.086 23.261 1.00 88.00 217 HIS A C 1
ATOM 1768 O O . HIS A 1 217 ? -10.563 10.991 23.695 1.00 88.00 217 HIS A O 1
ATOM 1774 N N . VAL A 1 218 ? -9.224 12.804 23.842 1.00 81.38 218 VAL A N 1
ATOM 1775 C CA . VAL A 1 218 ? -8.520 12.364 25.056 1.00 81.38 218 VAL A CA 1
ATOM 1776 C C . VAL A 1 218 ? -9.546 12.062 26.154 1.00 81.38 218 VAL A C 1
ATOM 1778 O O . VAL A 1 218 ? -10.302 12.938 26.581 1.00 81.38 218 VAL A O 1
ATOM 1781 N N . ARG A 1 219 ? -9.618 10.798 26.588 1.00 82.25 219 ARG A N 1
ATOM 1782 C CA . ARG A 1 219 ? -10.558 10.362 27.630 1.00 82.25 219 ARG A CA 1
ATOM 1783 C C . ARG A 1 219 ? -10.033 10.737 29.014 1.00 82.25 219 ARG A C 1
ATOM 1785 O O . ARG A 1 219 ? -8.832 10.730 29.271 1.00 82.25 219 ARG A O 1
ATOM 1792 N N . ARG A 1 220 ? -10.954 11.030 29.934 1.00 84.62 220 ARG A N 1
ATOM 1793 C CA . ARG A 1 220 ? -10.620 11.389 31.318 1.00 84.62 220 ARG A CA 1
ATOM 1794 C C . ARG A 1 220 ? -9.821 10.263 31.985 1.00 84.62 220 ARG A C 1
ATOM 1796 O O . ARG A 1 220 ? -10.269 9.122 31.993 1.00 84.62 220 ARG A O 1
ATOM 1803 N N . GLY A 1 221 ? -8.678 10.611 32.576 1.00 86.56 221 GLY A N 1
ATOM 1804 C CA . GLY A 1 221 ? -7.844 9.680 33.343 1.00 86.56 221 GLY A CA 1
ATOM 1805 C C . GLY A 1 221 ? -6.869 8.836 32.518 1.00 86.56 221 GLY A C 1
ATOM 1806 O O . GLY A 1 221 ? -6.238 7.954 33.091 1.00 86.56 221 GLY A O 1
ATOM 1807 N N . LYS A 1 222 ? -6.726 9.096 31.213 1.00 88.25 222 LYS A N 1
ATOM 1808 C CA . LYS A 1 222 ? -5.725 8.447 30.359 1.00 88.25 222 LYS A CA 1
ATOM 1809 C C . LYS A 1 222 ? -4.820 9.499 29.727 1.00 88.25 222 LYS A C 1
ATOM 1811 O O . LYS A 1 222 ? -5.314 10.533 29.275 1.00 88.25 222 LYS A O 1
ATOM 1816 N N . THR A 1 223 ? -3.515 9.252 29.707 1.00 91.81 223 THR A N 1
ATOM 1817 C CA . THR A 1 223 ? -2.568 10.145 29.028 1.00 91.81 223 THR A CA 1
ATOM 1818 C C . THR A 1 223 ? -2.490 9.818 27.535 1.00 91.81 223 THR A C 1
ATOM 1820 O O . THR A 1 223 ? -2.903 8.742 27.080 1.00 91.81 223 THR A O 1
ATOM 1823 N N . PHE A 1 224 ? -1.982 10.760 26.741 1.00 92.38 224 PHE A N 1
ATOM 1824 C CA . PHE A 1 224 ? -1.813 10.547 25.306 1.00 92.38 224 PHE A CA 1
ATOM 1825 C C . PHE A 1 224 ? -0.761 9.460 25.032 1.00 92.38 224 PHE A C 1
ATOM 1827 O O . PHE A 1 224 ? -0.973 8.592 24.191 1.00 92.38 224 PHE A O 1
ATOM 1834 N N . GLU A 1 225 ? 0.301 9.416 25.833 1.00 94.75 225 GLU A N 1
ATOM 1835 C CA . GLU A 1 225 ? 1.393 8.439 25.756 1.00 94.75 225 GLU A CA 1
ATOM 1836 C C . GLU A 1 225 ? 0.888 7.011 25.992 1.00 94.75 225 GLU A C 1
ATOM 1838 O O . GLU A 1 225 ? 1.228 6.099 25.243 1.00 94.75 225 GLU A O 1
ATOM 1843 N N . GLN A 1 226 ? -0.003 6.819 26.971 1.00 95.69 226 GLN A N 1
ATOM 1844 C CA . GLN A 1 226 ? -0.658 5.525 27.201 1.00 95.69 226 GLN A CA 1
ATOM 1845 C C . GLN A 1 226 ? -1.498 5.083 25.995 1.00 95.69 226 GLN A C 1
ATOM 1847 O O . GLN A 1 226 ? -1.615 3.894 25.705 1.00 95.69 226 GLN A O 1
ATOM 1852 N N . THR A 1 227 ? -2.103 6.037 25.286 1.00 95.69 227 THR A N 1
ATOM 1853 C CA . THR A 1 227 ? -2.879 5.748 24.075 1.00 95.69 227 THR A CA 1
ATOM 1854 C C . THR A 1 227 ? -1.963 5.353 22.917 1.00 95.69 227 THR A C 1
ATOM 1856 O O . THR A 1 227 ? -2.279 4.392 22.221 1.00 95.69 227 THR A O 1
ATOM 1859 N N . ILE A 1 228 ? -0.821 6.030 22.742 1.00 96.31 228 ILE A N 1
ATOM 1860 C CA . ILE A 1 228 ? 0.201 5.665 21.744 1.00 96.31 228 ILE A CA 1
ATOM 1861 C C . ILE A 1 228 ? 0.708 4.240 21.983 1.00 96.31 228 ILE A C 1
ATOM 1863 O O . ILE A 1 228 ? 0.788 3.456 21.039 1.00 96.31 228 ILE A O 1
ATOM 1867 N N . GLU A 1 229 ? 1.009 3.889 23.233 1.00 97.19 229 GLU A N 1
ATOM 1868 C CA . GLU A 1 229 ? 1.508 2.558 23.585 1.00 97.19 229 GLU A CA 1
ATOM 1869 C C . GLU A 1 229 ? 0.479 1.461 23.262 1.00 97.19 229 GLU A C 1
ATOM 1871 O O . GLU A 1 229 ? 0.794 0.490 22.574 1.00 97.19 229 GLU A O 1
ATOM 1876 N N . GLU A 1 230 ? -0.788 1.645 23.652 1.00 97.50 230 GLU A N 1
ATOM 1877 C CA . GLU A 1 230 ? -1.854 0.697 23.291 1.00 97.50 230 GLU A CA 1
ATOM 1878 C C . GLU A 1 230 ? -2.080 0.623 21.768 1.00 97.50 230 GLU A C 1
ATOM 1880 O O . GLU A 1 230 ? -2.332 -0.455 21.227 1.00 97.50 230 GLU A O 1
ATOM 1885 N N . VAL A 1 231 ? -1.969 1.744 21.048 1.00 97.81 231 VAL A N 1
ATOM 1886 C CA . VAL A 1 231 ? -2.031 1.764 19.577 1.00 97.81 231 VAL A CA 1
ATOM 1887 C C . VAL A 1 231 ? -0.918 0.913 18.979 1.00 97.81 231 VAL A C 1
ATOM 1889 O O . VAL A 1 231 ? -1.196 0.076 18.120 1.00 97.81 231 VAL A O 1
ATOM 1892 N N . ASN A 1 232 ? 0.315 1.078 19.456 1.00 97.31 232 ASN A N 1
ATOM 1893 C CA . ASN A 1 232 ? 1.470 0.331 18.976 1.00 97.31 232 ASN A CA 1
ATOM 1894 C C . ASN A 1 232 ? 1.299 -1.183 19.198 1.00 97.31 232 ASN A C 1
ATOM 1896 O O . ASN A 1 232 ? 1.511 -1.974 18.279 1.00 97.31 232 ASN A O 1
ATOM 1900 N N . GLN A 1 233 ? 0.796 -1.584 20.370 1.00 97.94 233 GLN A N 1
ATOM 1901 C CA . GLN A 1 233 ? 0.502 -2.986 20.703 1.00 97.94 233 GLN A CA 1
ATOM 1902 C C . GLN A 1 233 ? -0.551 -3.625 19.783 1.00 97.94 233 GLN A C 1
ATOM 1904 O O . GLN A 1 233 ? -0.538 -4.837 19.563 1.00 97.94 233 GLN A O 1
ATOM 1909 N N . HIS A 1 234 ? -1.464 -2.826 19.227 1.00 98.31 234 HIS A N 1
ATOM 1910 C CA . HIS A 1 234 ? -2.550 -3.304 18.369 1.00 98.31 234 HIS A CA 1
ATOM 1911 C C . HIS A 1 234 ? -2.333 -3.048 16.870 1.00 98.31 234 HIS A C 1
ATOM 1913 O O . HIS A 1 234 ? -3.116 -3.543 16.054 1.00 98.31 234 HIS A O 1
ATOM 1919 N N . LEU A 1 235 ? -1.282 -2.320 16.481 1.00 97.62 235 LEU A N 1
ATOM 1920 C CA . LEU A 1 235 ? -1.063 -1.871 15.105 1.00 97.62 235 LEU A CA 1
ATOM 1921 C C . LEU A 1 235 ? -0.891 -3.034 14.121 1.00 97.62 235 LEU A C 1
ATOM 1923 O O . LEU A 1 235 ? -1.545 -3.057 13.078 1.00 97.62 235 LEU A O 1
ATOM 1927 N N . LEU A 1 236 ? -0.074 -4.033 14.470 1.00 97.06 236 LEU A N 1
ATOM 1928 C CA . LEU A 1 236 ? 0.147 -5.203 13.614 1.00 97.06 236 LEU A CA 1
ATOM 1929 C C . LEU A 1 236 ? -1.159 -5.970 13.365 1.00 97.06 236 LEU A C 1
ATOM 1931 O O . LEU A 1 236 ? -1.477 -6.323 12.235 1.00 97.06 236 LEU A O 1
ATOM 1935 N N . SER A 1 237 ? -1.965 -6.170 14.406 1.00 98.00 237 SER A N 1
ATOM 1936 C CA . SER A 1 237 ? -3.254 -6.848 14.261 1.00 98.00 237 SER A CA 1
ATOM 1937 C C . SER A 1 237 ? -4.251 -6.020 13.435 1.00 98.00 237 SER A C 1
ATOM 1939 O O . SER A 1 237 ? -5.013 -6.571 12.639 1.00 98.00 237 SER A O 1
ATOM 1941 N N . LEU A 1 238 ? -4.217 -4.685 13.547 1.00 98.56 238 LEU A N 1
ATOM 1942 C CA . LEU A 1 238 ? -5.025 -3.809 12.696 1.00 98.56 238 LEU A CA 1
ATOM 1943 C C . LEU A 1 238 ? -4.608 -3.892 11.217 1.00 98.56 238 LEU A C 1
ATOM 1945 O O . LEU A 1 238 ? -5.487 -3.887 10.351 1.00 98.56 238 LEU A O 1
ATOM 1949 N N . ARG A 1 239 ? -3.306 -4.003 10.914 1.00 98.19 239 ARG A N 1
ATOM 1950 C CA . ARG A 1 239 ? -2.809 -4.254 9.546 1.00 98.19 239 ARG A CA 1
ATOM 1951 C C . ARG A 1 239 ? -3.422 -5.528 8.970 1.00 98.19 239 ARG A C 1
ATOM 1953 O O . ARG A 1 239 ? -4.047 -5.473 7.912 1.00 98.19 239 ARG A O 1
ATOM 1960 N N . GLU A 1 240 ? -3.360 -6.633 9.711 1.00 97.88 240 GLU A N 1
ATOM 1961 C CA . GLU A 1 240 ? -3.935 -7.920 9.297 1.00 97.88 240 GLU A CA 1
ATOM 1962 C C . GLU A 1 240 ? -5.453 -7.851 9.086 1.00 97.88 240 GLU A C 1
ATOM 1964 O O . GLU A 1 240 ? -5.977 -8.328 8.076 1.00 97.88 240 GLU A O 1
ATOM 1969 N N . LEU A 1 241 ? -6.183 -7.202 9.999 1.00 98.50 241 LEU A N 1
ATOM 1970 C CA . LEU A 1 241 ? -7.623 -6.966 9.846 1.00 98.50 241 LEU A CA 1
ATOM 1971 C C . LEU A 1 241 ? -7.933 -6.137 8.593 1.00 98.50 241 LEU A C 1
ATOM 1973 O O . LEU A 1 241 ? -8.891 -6.432 7.874 1.00 98.50 241 LEU A O 1
ATOM 1977 N N . THR A 1 242 ? -7.111 -5.128 8.306 1.00 98.56 242 THR A N 1
ATOM 1978 C CA . THR A 1 242 ? -7.241 -4.285 7.113 1.00 98.56 242 THR A CA 1
ATOM 1979 C C . THR A 1 242 ? -6.992 -5.092 5.841 1.00 98.56 242 THR A C 1
ATOM 1981 O O . THR A 1 242 ? -7.791 -5.009 4.907 1.00 98.56 242 THR A O 1
ATOM 1984 N N . LYS A 1 243 ? -5.958 -5.944 5.813 1.00 97.94 243 LYS A N 1
ATOM 1985 C CA . LYS A 1 243 ? -5.676 -6.843 4.682 1.00 97.94 243 LYS A CA 1
ATOM 1986 C C . LYS A 1 243 ? -6.845 -7.796 4.428 1.00 97.94 243 LYS A C 1
ATOM 1988 O O . LYS A 1 243 ? -7.370 -7.801 3.314 1.00 97.94 243 LYS A O 1
ATOM 1993 N N . LYS A 1 244 ? -7.350 -8.469 5.470 1.00 97.75 244 LYS A N 1
ATOM 1994 C CA . LYS A 1 244 ? -8.537 -9.344 5.392 1.00 97.75 244 LYS A CA 1
ATOM 1995 C C . LYS A 1 244 ? -9.773 -8.612 4.857 1.00 97.75 244 LYS A C 1
ATOM 1997 O O . LYS A 1 244 ? -10.524 -9.158 4.046 1.00 97.75 244 LYS A O 1
ATOM 2002 N N . ALA A 1 245 ? -10.005 -7.370 5.289 1.00 97.88 245 ALA A N 1
ATOM 2003 C CA . ALA A 1 245 ? -11.125 -6.566 4.799 1.00 97.88 245 ALA A CA 1
ATOM 2004 C C . ALA A 1 245 ? -10.982 -6.228 3.305 1.00 97.88 245 ALA A C 1
ATOM 2006 O O . ALA A 1 245 ? -11.961 -6.330 2.559 1.00 97.88 245 ALA A O 1
ATOM 2007 N N . ILE A 1 246 ? -9.773 -5.858 2.863 1.00 96.69 246 ILE A N 1
ATOM 2008 C CA . ILE A 1 246 ? -9.454 -5.567 1.456 1.00 96.69 246 ILE A CA 1
ATOM 2009 C C . ILE A 1 246 ? -9.680 -6.813 0.591 1.00 96.69 246 ILE A C 1
ATOM 2011 O O . ILE A 1 246 ? -10.395 -6.738 -0.410 1.00 96.69 246 ILE A O 1
ATOM 2015 N N . GLU A 1 247 ? -9.152 -7.967 0.996 1.00 94.56 247 GLU A N 1
ATOM 2016 C CA . GLU A 1 247 ? -9.335 -9.245 0.293 1.00 94.56 247 GLU A CA 1
ATOM 2017 C C . GLU A 1 247 ? -10.816 -9.617 0.180 1.00 94.56 247 GLU A C 1
ATOM 2019 O O . GLU A 1 247 ? -11.312 -9.906 -0.911 1.00 94.56 247 GLU A O 1
ATOM 2024 N N . GLY A 1 248 ? -11.561 -9.520 1.286 1.00 95.00 248 GLY A N 1
ATOM 2025 C CA . GLY A 1 248 ? -12.999 -9.777 1.300 1.00 95.00 248 GLY A CA 1
ATOM 2026 C C . GLY A 1 248 ? -13.789 -8.819 0.402 1.00 95.00 248 GLY A C 1
ATOM 2027 O O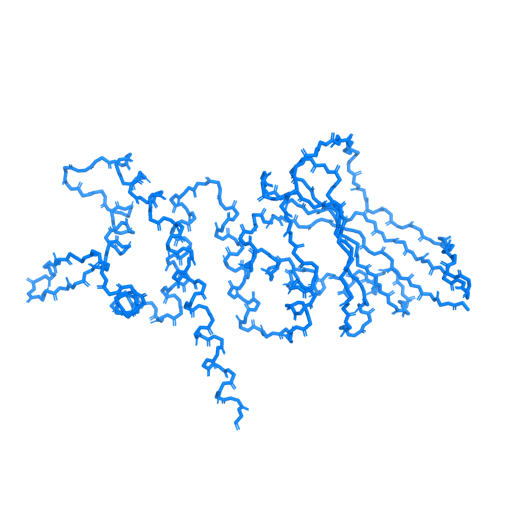 . GLY A 1 248 ? -14.770 -9.225 -0.229 1.00 95.00 248 GLY A O 1
ATOM 2028 N N . LYS A 1 249 ? -13.371 -7.551 0.307 1.00 94.44 249 LYS A N 1
ATOM 2029 C CA . LYS A 1 249 ? -13.991 -6.550 -0.573 1.00 94.44 249 LYS A CA 1
ATOM 2030 C C . LYS A 1 249 ? -13.716 -6.847 -2.046 1.00 94.44 249 LYS A C 1
ATOM 2032 O O . LYS A 1 249 ? -14.655 -6.818 -2.842 1.00 94.44 249 LYS A O 1
ATOM 2037 N N . ILE A 1 250 ? -12.470 -7.165 -2.399 1.00 92.06 250 ILE A N 1
ATOM 2038 C CA . ILE A 1 250 ? -12.075 -7.522 -3.768 1.00 92.06 250 ILE A CA 1
ATOM 2039 C C . ILE A 1 250 ? -12.785 -8.811 -4.200 1.00 92.06 250 ILE A C 1
ATOM 2041 O O . ILE A 1 250 ? -13.406 -8.833 -5.260 1.00 92.06 250 ILE A O 1
ATOM 2045 N N . GLY A 1 251 ? -12.786 -9.847 -3.354 1.00 90.00 251 GLY A N 1
ATOM 2046 C CA . GLY A 1 251 ? -13.431 -11.127 -3.653 1.00 90.00 251 GLY A CA 1
ATOM 2047 C C . GLY A 1 251 ? -14.938 -11.009 -3.905 1.00 90.00 251 GLY A C 1
ATOM 2048 O O . GLY A 1 251 ? -15.459 -11.641 -4.821 1.00 90.00 251 GLY A O 1
ATOM 2049 N N . LYS A 1 252 ? -15.650 -10.157 -3.153 1.00 87.38 252 LYS A N 1
ATOM 2050 C CA . LYS A 1 252 ? -17.077 -9.872 -3.405 1.00 87.38 252 LYS A CA 1
ATOM 2051 C C . LYS A 1 252 ? -17.308 -9.168 -4.741 1.00 87.38 252 LYS A C 1
ATOM 2053 O O . LYS A 1 252 ? -18.280 -9.475 -5.418 1.00 87.38 252 LYS A O 1
ATOM 2058 N N . CYS A 1 253 ? -16.434 -8.239 -5.126 1.00 82.81 253 CYS A N 1
ATOM 2059 C CA . CYS A 1 253 ? -16.552 -7.551 -6.411 1.00 82.81 253 CYS A CA 1
ATOM 2060 C C . CYS A 1 253 ? -16.338 -8.495 -7.599 1.00 82.81 253 CYS A C 1
ATOM 2062 O O . CYS A 1 253 ? -17.087 -8.395 -8.562 1.00 82.81 253 CYS A O 1
ATOM 2064 N N . LEU A 1 254 ? -15.389 -9.433 -7.507 1.00 80.25 254 LEU A N 1
ATOM 2065 C CA . LEU A 1 254 ? -15.146 -10.422 -8.564 1.00 80.25 254 LEU A CA 1
ATOM 2066 C C . LEU A 1 254 ? -16.328 -11.388 -8.741 1.00 80.25 254 LEU A C 1
ATOM 2068 O O . LEU A 1 254 ? -16.691 -11.706 -9.865 1.00 80.25 254 LEU A O 1
ATOM 2072 N N . LYS A 1 255 ? -16.975 -11.804 -7.643 1.00 84.62 255 LYS A N 1
ATOM 2073 C CA . LYS A 1 255 ? -18.159 -12.684 -7.693 1.00 84.62 255 LYS A CA 1
ATOM 2074 C C . LYS A 1 255 ? -19.395 -12.039 -8.323 1.00 84.62 255 LYS A C 1
ATOM 2076 O O . LYS A 1 255 ? -20.254 -12.760 -8.795 1.00 84.62 255 LYS A O 1
ATOM 2081 N N . ASN A 1 256 ? -19.497 -10.711 -8.312 1.00 76.19 256 ASN A N 1
ATOM 2082 C CA . ASN A 1 256 ? -20.644 -9.992 -8.877 1.00 76.19 256 ASN A CA 1
ATOM 2083 C C . ASN A 1 256 ? -20.476 -9.667 -10.377 1.00 76.19 256 ASN A C 1
ATOM 2085 O O . ASN A 1 256 ? -21.333 -8.991 -10.940 1.00 76.19 256 ASN A O 1
ATOM 2089 N N . GLN A 1 257 ? -19.353 -10.054 -10.993 1.00 69.31 257 GLN A N 1
ATOM 2090 C CA . GLN A 1 257 ? -19.041 -9.802 -12.408 1.00 69.31 257 GLN A CA 1
ATOM 2091 C C . GLN A 1 257 ? -19.138 -11.054 -13.293 1.00 69.31 257 GLN A C 1
ATOM 2093 O O . GLN A 1 257 ? -18.995 -10.926 -14.508 1.00 69.31 257 GLN A O 1
ATOM 2098 N N . GLY A 1 258 ? -19.340 -12.233 -12.699 1.00 57.47 258 GLY A N 1
ATOM 2099 C CA . GLY A 1 258 ? -19.589 -13.497 -13.399 1.00 57.47 258 GLY A CA 1
ATOM 2100 C C . GLY A 1 258 ? -21.024 -13.945 -13.196 1.00 57.47 258 GLY A C 1
ATOM 2101 O O . GLY A 1 258 ? -21.539 -14.615 -14.113 1.00 57.47 258 GLY A O 1
#

Mean predicted aligned error: 6.29 Å

pLDDT: mean 87.69, std 13.95, range [29.03, 98.62]

Sequence (258 aa):
MKKQAHVWYQVEKGENPRFSQMHIPIQINSLEDIILLDDQPGFMLLKAIINHPESSEAACAIANKYIPSILNKIAYFYDLRIGKSQLCSVDIVSVRSDGQEKILNTRNPTVEDHESIRIVNVLTVSPDKLTALLKMPFHRLGDTYYKQYRIAIQSKDVIAEYMFLYSILLQIFGDKQKKVDKFIQSAQPDVKTFKKLIRIREEIETIYTKLRNEIAHVRRGKTFEQTIEEVNQHLLSLRELTKKAIEGKIGKCLKNQG